Protein AF-0000000065822010 (afdb_homodimer)

Secondary structure (DSSP, 8-state):
--EEEEEE---SSTHHHHHHHHHHHHHHHHS--SEEEEEESSSSSSBHHHHHHHHHTT--SEEEEEE--SS--HIIIIIHHHHTTPPPS----SS-----------------SSEEEEPP---S-HHHHHHHHHHHHHHTT--/--EEEEEE---SSTHHHHHHHHHHHHHHHHS--SEEEEEESSSSSSBHHHHHHHHHTT--SEEEEEE--SS--HIIIIIHHHHTTPPPS--TTSS-----------------SSEEEEPP---S-HHHHHHHHHHHHHHTT--

Solvent-accessible surface area (backbone atoms only — not comparable to full-atom values): 15578 Å² total; per-residue (Å²): 112,37,21,35,32,41,32,34,59,46,39,92,47,68,45,33,54,52,28,52,53,49,28,46,50,45,36,53,72,74,45,88,54,76,45,70,36,59,13,14,76,37,81,37,83,46,37,47,47,56,23,50,53,55,45,46,73,74,66,39,62,36,35,38,38,31,42,70,36,61,42,58,42,66,54,65,30,22,54,48,28,34,30,62,62,42,81,50,82,48,72,85,75,81,76,81,73,75,68,74,74,65,72,76,72,84,60,74,45,46,87,69,92,38,46,78,41,78,31,60,45,62,46,62,40,68,66,58,24,51,48,50,52,51,30,52,32,53,59,70,70,46,132,111,37,21,36,31,40,33,35,59,45,38,92,48,67,43,33,53,52,28,50,54,49,29,44,51,45,34,54,71,74,45,87,53,76,44,69,34,57,15,14,75,38,83,37,82,46,37,46,49,56,23,50,52,55,45,46,72,72,67,38,61,36,34,40,37,31,42,70,36,62,42,58,41,67,55,66,30,22,53,49,27,35,30,62,62,42,82,50,80,48,71,83,72,78,76,80,76,73,69,73,75,66,71,76,72,85,61,74,46,46,88,68,92,39,47,77,40,77,30,60,44,62,47,62,41,68,66,56,23,50,47,50,51,52,30,50,33,52,60,72,71,46,133

Organism: Methanopyrus kandleri (strain AV19 / DSM 6324 / JCM 9639 / NBRC 100938) (NCBI:txid190192)

Structure (mmCIF, N/CA/C/O backbone):
data_AF-0000000065822010-model_v1
#
loop_
_entity.id
_entity.type
_entity.pdbx_description
1 polymer 'Sirohydrochlorin cobaltochelatase'
#
loop_
_atom_site.group_PDB
_atom_site.id
_atom_site.type_symbol
_atom_site.label_atom_id
_atom_site.label_alt_id
_atom_site.label_comp_id
_atom_site.label_asym_id
_atom_site.label_entity_id
_atom_site.label_seq_id
_atom_site.pdbx_PDB_ins_code
_atom_site.Cartn_x
_atom_site.Cartn_y
_atom_site.Cartn_z
_atom_site.occupancy
_atom_site.B_iso_or_equiv
_atom_site.auth_seq_id
_atom_site.auth_comp_id
_atom_site.auth_asym_id
_atom_site.auth_atom_id
_atom_site.pdbx_PDB_model_num
ATOM 1 N N . MET A 1 1 ? 14.43 -21.688 -13.617 1 88.81 1 MET A N 1
ATOM 2 C CA . MET A 1 1 ? 13.898 -20.328 -13.688 1 88.81 1 MET A CA 1
ATOM 3 C C . MET A 1 1 ? 12.492 -20.25 -13.094 1 88.81 1 MET A C 1
ATOM 5 O O . MET A 1 1 ? 11.797 -21.266 -13.023 1 88.81 1 MET A O 1
ATOM 9 N N . VAL A 1 2 ? 12.133 -19.172 -12.445 1 97.31 2 VAL A N 1
ATOM 10 C CA . VAL A 1 2 ? 10.82 -19.078 -11.812 1 97.31 2 VAL A CA 1
ATOM 11 C C . VAL A 1 2 ? 9.984 -18 -12.508 1 97.31 2 VAL A C 1
ATOM 13 O O . VAL A 1 2 ? 10.523 -17.141 -13.203 1 97.31 2 VAL A O 1
ATOM 16 N N . ALA A 1 3 ? 8.648 -18.156 -12.367 1 98.69 3 ALA A N 1
ATOM 17 C CA . ALA A 1 3 ? 7.73 -17.078 -12.742 1 98.69 3 ALA A CA 1
ATOM 18 C C . ALA A 1 3 ? 7.301 -16.281 -11.523 1 98.69 3 ALA A C 1
ATOM 20 O O . ALA A 1 3 ? 7.367 -16.766 -10.391 1 98.69 3 ALA A O 1
ATOM 21 N N . VAL A 1 4 ? 6.961 -15.109 -11.82 1 98.88 4 VAL A N 1
ATOM 22 C CA . VAL A 1 4 ? 6.578 -14.219 -10.734 1 98.88 4 VAL A CA 1
ATOM 23 C C . VAL A 1 4 ? 5.188 -13.648 -11 1 98.88 4 VAL A C 1
ATOM 25 O O . VAL A 1 4 ? 4.859 -13.289 -12.133 1 98.88 4 VAL A O 1
ATOM 28 N N . VAL A 1 5 ? 4.371 -13.586 -9.945 1 98.94 5 VAL A N 1
ATOM 29 C CA . VAL A 1 5 ? 3.084 -12.898 -9.992 1 98.94 5 VAL A CA 1
ATOM 30 C C . VAL A 1 5 ? 3.043 -11.805 -8.922 1 98.94 5 VAL A C 1
ATOM 32 O O . VAL A 1 5 ? 3.174 -12.094 -7.73 1 98.94 5 VAL A O 1
ATOM 35 N N . LEU A 1 6 ? 2.965 -10.594 -9.398 1 98.94 6 LEU A N 1
ATOM 36 C CA . LEU A 1 6 ? 2.738 -9.484 -8.484 1 98.94 6 LEU A CA 1
ATOM 37 C C . LEU A 1 6 ? 1.247 -9.258 -8.258 1 98.94 6 LEU A C 1
ATOM 39 O O . LEU A 1 6 ? 0.476 -9.188 -9.219 1 98.94 6 LEU A O 1
ATOM 43 N N . VAL A 1 7 ? 0.865 -9.125 -6.961 1 98.81 7 VAL A N 1
ATOM 44 C CA . VAL A 1 7 ? -0.548 -8.969 -6.629 1 98.81 7 VAL A CA 1
ATOM 45 C C . VAL A 1 7 ? -0.807 -7.566 -6.094 1 98.81 7 VAL A C 1
ATOM 47 O O . VAL A 1 7 ? -0.242 -7.168 -5.07 1 98.81 7 VAL A O 1
ATOM 50 N N . GLY A 1 8 ? -1.606 -6.836 -6.75 1 97.81 8 GLY A N 1
ATOM 51 C CA . GLY A 1 8 ? -2.104 -5.555 -6.27 1 97.81 8 GLY A CA 1
ATOM 52 C C . GLY A 1 8 ? -3.5 -5.641 -5.684 1 97.81 8 GLY A C 1
ATOM 53 O O . GLY A 1 8 ? -4.191 -6.645 -5.863 1 97.81 8 GLY A O 1
ATOM 54 N N . HIS A 1 9 ? -3.854 -4.703 -5 1 94.31 9 HIS A N 1
ATOM 55 C CA . HIS A 1 9 ? -5.191 -4.672 -4.422 1 94.31 9 HIS A CA 1
ATOM 56 C C . HIS A 1 9 ? -6.254 -4.473 -5.496 1 94.31 9 HIS A C 1
ATOM 58 O O . HIS A 1 9 ? -7.277 -5.164 -5.5 1 94.31 9 HIS A O 1
ATOM 64 N N . GLY A 1 10 ? -6.039 -3.494 -6.438 1 91.56 10 GLY A N 1
ATOM 65 C CA . GLY A 1 10 ? -7.02 -3.004 -7.395 1 91.56 10 GLY A CA 1
ATOM 66 C C . GLY A 1 10 ? -7.793 -1.8 -6.895 1 91.56 10 GLY A C 1
ATOM 67 O O . GLY A 1 10 ? -7.816 -1.527 -5.691 1 91.56 10 GLY A O 1
ATOM 68 N N . SER A 1 11 ? -8.258 -1.003 -7.758 1 88.62 11 SER A N 1
ATOM 69 C CA . SER A 1 11 ? -9 0.215 -7.457 1 88.62 11 SER A CA 1
ATOM 70 C C . SER A 1 11 ? -9.945 0.581 -8.594 1 88.62 11 SER A C 1
ATOM 72 O O . SER A 1 11 ? -9.727 0.18 -9.742 1 88.62 11 SER A O 1
ATOM 74 N N . ARG A 1 12 ? -10.961 1.34 -8.258 1 84.38 12 ARG A N 1
ATOM 75 C CA . ARG A 1 12 ? -11.844 1.884 -9.289 1 84.38 12 ARG A CA 1
ATOM 76 C C . ARG A 1 12 ? -11.109 2.896 -10.156 1 84.38 12 ARG A C 1
ATOM 78 O O . ARG A 1 12 ? -11.422 3.049 -11.344 1 84.38 12 ARG A O 1
ATOM 85 N N . LEU A 1 13 ? -10.18 3.568 -9.477 1 89.44 13 LEU A N 1
ATOM 86 C CA . LEU A 1 13 ? -9.32 4.5 -10.203 1 89.44 13 LEU A CA 1
ATOM 87 C C . LEU A 1 13 ? -8.172 3.764 -10.883 1 89.44 13 LEU A C 1
ATOM 89 O O . LEU A 1 13 ? -7.73 2.717 -10.398 1 89.44 13 LEU A O 1
ATOM 93 N N . PRO A 1 14 ? -7.684 4.27 -11.914 1 91.5 14 PRO A N 1
ATOM 94 C CA . PRO A 1 14 ? -6.711 3.531 -12.727 1 91.5 14 PRO A CA 1
ATOM 95 C C . PRO A 1 14 ? -5.32 3.51 -12.094 1 91.5 14 PRO A C 1
ATOM 97 O O . PRO A 1 14 ? -4.461 2.73 -12.523 1 91.5 14 PRO A O 1
ATOM 100 N N . TYR A 1 15 ? -5.02 4.242 -11.094 1 93.5 15 TYR A N 1
ATOM 101 C CA . TYR A 1 15 ? -3.668 4.527 -10.625 1 93.5 15 TYR A CA 1
ATOM 102 C C . TYR A 1 15 ? -3.018 3.279 -10.039 1 93.5 15 TYR A C 1
ATOM 104 O O . TYR A 1 15 ? -1.843 3.004 -10.289 1 93.5 15 TYR A O 1
ATOM 112 N N . SER A 1 16 ? -3.77 2.594 -9.211 1 93.75 16 SER A N 1
ATOM 113 C CA . SER A 1 16 ? -3.229 1.396 -8.57 1 93.75 16 SER A CA 1
ATOM 114 C C . SER A 1 16 ? -2.73 0.396 -9.609 1 93.75 16 SER A C 1
ATOM 116 O O . SER A 1 16 ? -1.617 -0.122 -9.492 1 93.75 16 SER A O 1
ATOM 118 N N . ARG A 1 17 ? -3.553 0.083 -10.602 1 96.06 17 ARG A N 1
ATOM 119 C CA . ARG A 1 17 ? -3.176 -0.836 -11.672 1 96.06 17 ARG A CA 1
ATOM 120 C C . ARG A 1 17 ? -1.909 -0.364 -12.375 1 96.06 17 ARG A C 1
ATOM 122 O O . ARG A 1 17 ? -0.981 -1.147 -12.586 1 96.06 17 ARG A O 1
ATOM 129 N N . GLN A 1 18 ? -1.865 0.897 -12.727 1 97.75 18 GLN A N 1
ATOM 130 C CA . GLN A 1 18 ? -0.729 1.466 -13.445 1 97.75 18 GLN A CA 1
ATOM 131 C C . GLN A 1 18 ? 0.557 1.33 -12.633 1 97.75 18 GLN A C 1
ATOM 133 O O . GLN A 1 18 ? 1.609 0.995 -13.18 1 97.75 18 GLN A O 1
ATOM 138 N N . VAL A 1 19 ? 0.5 1.584 -11.383 1 98.25 19 VAL A N 1
ATOM 139 C CA . VAL A 1 19 ? 1.664 1.54 -10.508 1 98.25 19 VAL A CA 1
ATOM 140 C C . VAL A 1 19 ? 2.186 0.108 -10.414 1 98.25 19 VAL A C 1
ATOM 142 O O . VAL A 1 19 ? 3.385 -0.135 -10.57 1 98.25 19 VAL A O 1
ATOM 145 N N . VAL A 1 20 ? 1.286 -0.869 -10.203 1 98.56 20 VAL A N 1
ATOM 146 C CA . VAL A 1 20 ? 1.706 -2.258 -10.039 1 98.56 20 VAL A CA 1
ATOM 147 C C . VAL A 1 20 ? 2.279 -2.777 -11.359 1 98.56 20 VAL A C 1
ATOM 149 O O . VAL A 1 20 ? 3.291 -3.482 -11.367 1 98.56 20 VAL A O 1
ATOM 152 N N . GLU A 1 21 ? 1.672 -2.426 -12.461 1 98.56 21 GLU A N 1
ATOM 153 C CA . GLU A 1 21 ? 2.156 -2.84 -13.773 1 98.56 21 GLU A CA 1
ATOM 154 C C . GLU A 1 21 ? 3.533 -2.248 -14.062 1 98.56 21 GLU A C 1
ATOM 156 O O . GLU A 1 21 ? 4.398 -2.922 -14.625 1 98.56 21 GLU A O 1
ATOM 161 N N . LYS A 1 22 ? 3.705 -0.993 -13.664 1 98.81 22 LYS A N 1
ATOM 162 C CA . LYS A 1 22 ? 5.008 -0.366 -13.867 1 98.81 22 LYS A CA 1
ATOM 163 C C . LYS A 1 22 ? 6.078 -1.021 -13 1 98.81 22 LYS A C 1
ATOM 165 O O . LYS A 1 22 ? 7.215 -1.204 -13.438 1 98.81 22 LYS A O 1
ATOM 170 N N . ILE A 1 23 ? 5.746 -1.367 -11.781 1 98.81 23 ILE A N 1
ATOM 171 C CA . ILE A 1 23 ? 6.66 -2.088 -10.906 1 98.81 23 ILE A CA 1
ATOM 172 C C . ILE A 1 23 ? 7.016 -3.436 -11.523 1 98.81 23 ILE A C 1
ATOM 174 O O . ILE A 1 23 ? 8.172 -3.859 -11.484 1 98.81 23 ILE A O 1
ATOM 178 N N . ALA A 1 24 ? 6.027 -4.094 -12.102 1 98.88 24 ALA A N 1
ATOM 179 C CA . ALA A 1 24 ? 6.266 -5.371 -12.766 1 98.88 24 ALA A CA 1
ATOM 180 C C . ALA A 1 24 ? 7.258 -5.215 -13.914 1 98.88 24 ALA A C 1
ATOM 182 O O . ALA A 1 24 ? 8.117 -6.074 -14.117 1 98.88 24 ALA A O 1
ATOM 183 N N . GLU A 1 25 ? 7.133 -4.141 -14.625 1 98.81 25 GLU A N 1
ATOM 184 C CA . GLU A 1 25 ? 8.086 -3.861 -15.703 1 98.81 25 GLU A CA 1
ATOM 185 C C . GLU A 1 25 ? 9.5 -3.73 -15.156 1 98.81 25 GLU A C 1
ATOM 187 O O . GLU A 1 25 ? 10.445 -4.281 -15.734 1 98.81 25 GLU A O 1
ATOM 192 N N . TYR A 1 26 ? 9.672 -2.98 -14.07 1 98.88 26 TYR A N 1
ATOM 193 C CA . TYR A 1 26 ? 10.984 -2.826 -13.445 1 98.88 26 TYR A CA 1
ATOM 194 C C . TYR A 1 26 ? 11.531 -4.172 -12.992 1 98.88 26 TYR A C 1
ATOM 196 O O . TYR A 1 26 ? 12.711 -4.469 -13.18 1 98.88 26 TYR A O 1
ATOM 204 N N . VAL A 1 27 ? 10.68 -4.973 -12.406 1 98.81 27 VAL A N 1
ATOM 205 C CA . VAL A 1 27 ? 11.094 -6.285 -11.914 1 98.81 27 VAL A CA 1
ATOM 206 C C . VAL A 1 27 ? 11.562 -7.148 -13.078 1 98.81 27 VAL A C 1
ATOM 208 O O . VAL A 1 27 ? 12.578 -7.848 -12.977 1 98.81 27 VAL A O 1
ATOM 211 N N . GLU A 1 28 ? 10.773 -7.113 -14.141 1 98.5 28 GLU A N 1
ATOM 212 C CA . GLU A 1 28 ? 11.133 -7.867 -15.336 1 98.5 28 GLU A CA 1
ATOM 213 C C . GLU A 1 28 ? 12.484 -7.426 -15.883 1 98.5 28 GLU A C 1
ATOM 215 O O . GLU A 1 28 ? 13.297 -8.258 -16.281 1 98.5 28 GLU A O 1
ATOM 220 N N . GLU A 1 29 ? 12.75 -6.145 -15.852 1 98.31 29 GLU A N 1
ATOM 221 C CA . GLU A 1 29 ? 13.984 -5.578 -16.375 1 98.31 29 GLU A CA 1
ATOM 222 C C . GLU A 1 29 ? 15.172 -5.902 -15.469 1 98.31 29 GLU A C 1
ATOM 224 O O . GLU A 1 29 ? 16.281 -6.121 -15.945 1 98.31 29 GLU A O 1
ATOM 229 N N . MET A 1 30 ? 14.945 -6.004 -14.195 1 98.06 30 MET A N 1
ATOM 230 C CA . MET A 1 30 ? 16.016 -6.09 -13.203 1 98.06 30 MET A CA 1
ATOM 231 C C . MET A 1 30 ? 16.328 -7.543 -12.859 1 98.06 30 MET A C 1
ATOM 233 O O . MET A 1 30 ? 17.391 -7.848 -12.336 1 98.06 30 MET A O 1
ATOM 237 N N . GLY A 1 31 ? 15.242 -8.328 -13.094 1 96.38 31 GLY A N 1
ATOM 238 C CA . GLY A 1 31 ? 15.391 -9.703 -12.648 1 96.38 31 GLY A CA 1
ATOM 239 C C . GLY A 1 31 ? 15.508 -10.688 -13.789 1 96.38 31 GLY A C 1
ATOM 240 O O . GLY A 1 31 ? 15.398 -10.312 -14.953 1 96.38 31 GLY A O 1
ATOM 241 N N . ASP A 1 32 ? 15.93 -11.898 -13.414 1 96 32 ASP A N 1
ATOM 242 C CA . ASP A 1 32 ? 15.984 -13.023 -14.344 1 96 32 ASP A CA 1
ATOM 243 C C . ASP A 1 32 ? 14.875 -14.031 -14.047 1 96 32 ASP A C 1
ATOM 245 O O . ASP A 1 32 ? 15.102 -15.039 -13.375 1 96 32 ASP A O 1
ATOM 249 N N . PHE A 1 33 ? 13.695 -13.742 -14.594 1 98.06 33 PHE A N 1
ATOM 250 C CA . PHE A 1 33 ? 12.508 -14.562 -14.391 1 98.06 33 PHE A CA 1
ATOM 251 C C . PHE A 1 33 ? 11.922 -15 -15.727 1 98.06 33 PHE A C 1
ATOM 253 O O . PHE A 1 33 ? 12.086 -14.32 -16.734 1 98.06 33 PHE A O 1
ATOM 260 N N . GLU A 1 34 ? 11.367 -16.141 -15.727 1 98.25 34 GLU A N 1
ATOM 261 C CA . GLU A 1 34 ? 10.758 -16.641 -16.953 1 98.25 34 GLU A CA 1
ATOM 262 C C . GLU A 1 34 ? 9.672 -15.695 -17.453 1 98.25 34 GLU A C 1
ATOM 264 O O . GLU A 1 34 ? 9.594 -15.414 -18.656 1 98.25 34 GLU A O 1
ATOM 269 N N . THR A 1 35 ? 8.797 -15.242 -16.547 1 98.38 35 THR A N 1
ATOM 270 C CA . THR A 1 35 ? 7.738 -14.273 -16.812 1 98.38 35 THR A CA 1
ATOM 271 C C . THR A 1 35 ? 7.344 -13.539 -15.531 1 98.38 35 THR A C 1
ATOM 273 O O . THR A 1 35 ? 7.562 -14.039 -14.422 1 98.38 35 THR A O 1
ATOM 276 N N . VAL A 1 36 ? 6.891 -12.375 -15.703 1 98.88 36 VAL A N 1
ATOM 277 C CA . VAL A 1 36 ? 6.312 -11.578 -14.625 1 98.88 36 VAL A CA 1
ATOM 278 C C . VAL A 1 36 ? 4.879 -11.188 -14.977 1 98.88 36 VAL A C 1
ATOM 280 O O . VAL A 1 36 ? 4.648 -10.477 -15.961 1 98.88 36 VAL A O 1
ATOM 283 N N . GLU A 1 37 ? 3.945 -11.648 -14.211 1 98.81 37 GLU A N 1
ATOM 284 C CA . GLU A 1 37 ? 2.529 -11.359 -14.406 1 98.81 37 GLU A CA 1
ATOM 285 C C . GLU A 1 37 ? 1.979 -10.5 -13.266 1 98.81 37 GLU A C 1
ATOM 287 O O . GLU A 1 37 ? 2.586 -10.414 -12.195 1 98.81 37 GLU A O 1
ATOM 292 N N . VAL A 1 38 ? 0.852 -9.867 -13.555 1 98.81 38 VAL A N 1
ATOM 293 C CA . VAL A 1 38 ? 0.194 -9.031 -12.555 1 98.81 38 VAL A CA 1
ATOM 294 C C . VAL A 1 38 ? -1.248 -9.492 -12.359 1 98.81 38 VAL A C 1
ATOM 296 O O . VAL A 1 38 ? -1.947 -9.789 -13.336 1 98.81 38 VAL A O 1
ATOM 299 N N . GLY A 1 39 ? -1.672 -9.641 -11.133 1 98.5 39 GLY A N 1
ATOM 300 C CA . GLY A 1 39 ? -3.049 -9.922 -10.758 1 98.5 39 GLY A CA 1
ATOM 301 C C . GLY A 1 39 ? -3.576 -8.992 -9.68 1 98.5 39 GLY A C 1
ATOM 302 O O . GLY A 1 39 ? -2.799 -8.414 -8.922 1 98.5 39 GLY A O 1
ATOM 303 N N . PHE A 1 40 ? -4.867 -8.898 -9.562 1 97.25 40 PHE A N 1
ATOM 304 C CA . PHE A 1 40 ? -5.473 -7.961 -8.625 1 97.25 40 PHE A CA 1
ATOM 305 C C . PHE A 1 40 ? -6.5 -8.664 -7.742 1 97.25 40 PHE A C 1
ATOM 307 O O . PHE A 1 40 ? -7.203 -9.562 -8.195 1 97.25 40 PHE A O 1
ATOM 314 N N . MET A 1 41 ? -6.551 -8.18 -6.492 1 94.5 41 MET A N 1
ATOM 315 C CA . MET A 1 41 ? -7.461 -8.758 -5.508 1 94.5 41 MET A CA 1
ATOM 316 C C . MET A 1 41 ? -8.914 -8.477 -5.879 1 94.5 41 MET A C 1
ATOM 318 O O . MET A 1 41 ? -9.773 -9.359 -5.766 1 94.5 41 MET A O 1
ATOM 322 N N . GLU A 1 42 ? -9.102 -7.195 -6.227 1 91.25 42 GLU A N 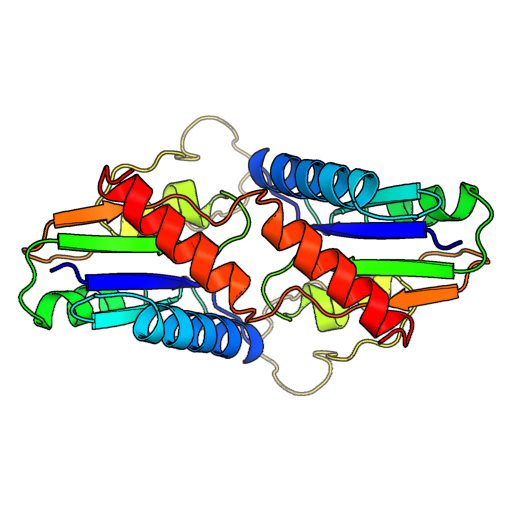1
ATOM 323 C CA . GLU A 1 42 ? -10.477 -6.773 -6.488 1 91.25 42 GLU A CA 1
ATOM 324 C C . GLU A 1 42 ? -10.516 -5.559 -7.41 1 91.25 42 GLU A C 1
ATOM 326 O O . GLU A 1 42 ? -9.492 -4.906 -7.629 1 91.25 42 GLU A O 1
ATOM 331 N N . LEU A 1 43 ? -11.641 -5.344 -8.188 1 91 43 LEU A N 1
ATOM 332 C CA . LEU A 1 43 ? -12 -4.141 -8.922 1 91 43 LEU A CA 1
ATOM 333 C C . LEU A 1 43 ? -11.227 -4.051 -10.234 1 91 43 LEU A C 1
ATOM 335 O O . LEU A 1 43 ? -11.547 -3.232 -11.102 1 91 43 LEU A O 1
ATOM 339 N N . CYS A 1 44 ? -10.18 -4.883 -10.336 1 92.25 44 CYS A N 1
ATOM 340 C CA . CYS A 1 44 ? -9.359 -4.871 -11.539 1 92.25 44 CYS A CA 1
ATOM 341 C C . CYS A 1 44 ? -9.109 -6.289 -12.047 1 92.25 44 CYS A C 1
ATOM 343 O O . CYS A 1 44 ? -9.141 -7.242 -11.266 1 92.25 44 CYS A O 1
ATOM 345 N N . GLU A 1 45 ? -9.016 -6.391 -13.305 1 94.5 45 GLU A N 1
ATOM 346 C CA . GLU A 1 45 ? -8.594 -7.633 -13.938 1 94.5 45 GLU A CA 1
ATOM 347 C C . GLU A 1 45 ? -7.137 -7.547 -14.391 1 94.5 45 GLU A C 1
ATOM 349 O O . GLU A 1 45 ? -6.613 -6.453 -14.617 1 94.5 45 GLU A O 1
ATOM 354 N N . PRO A 1 46 ? -6.438 -8.68 -14.539 1 97.5 46 PRO A N 1
ATOM 355 C CA . PRO A 1 46 ? -6.855 -10.055 -14.242 1 97.5 46 PRO A CA 1
ATOM 356 C C . PRO A 1 46 ? -6.91 -10.344 -12.742 1 97.5 46 PRO A C 1
ATOM 358 O O . PRO A 1 46 ? -6.297 -9.617 -11.953 1 97.5 46 PRO A O 1
ATOM 361 N N . THR A 1 47 ? -7.68 -11.344 -12.344 1 96.88 47 THR A N 1
ATOM 362 C CA . THR A 1 47 ? -7.672 -11.805 -10.961 1 96.88 47 THR A CA 1
ATOM 363 C C . THR A 1 47 ? -6.336 -12.453 -10.609 1 96.88 47 THR A C 1
ATOM 365 O O . THR A 1 47 ? -5.547 -12.773 -11.5 1 96.88 47 THR A O 1
ATOM 368 N N . VAL A 1 48 ? -6.129 -12.625 -9.398 1 98.19 48 VAL A N 1
ATOM 369 C CA . VAL A 1 48 ? -4.918 -13.281 -8.914 1 98.19 48 VAL A CA 1
ATOM 370 C C . VAL A 1 48 ? -4.82 -14.688 -9.5 1 98.19 48 VAL A C 1
ATOM 372 O O . VAL A 1 48 ? -3.758 -15.094 -9.984 1 98.19 48 VAL A O 1
ATOM 375 N N . GLN A 1 49 ? -5.922 -15.445 -9.477 1 97.94 49 GLN A N 1
ATOM 376 C CA . GLN A 1 49 ? -5.953 -16.812 -9.977 1 97.94 49 GLN A CA 1
ATOM 377 C C . GLN A 1 49 ? -5.656 -16.859 -11.477 1 97.94 49 GLN A C 1
ATOM 379 O O . GLN A 1 49 ? -4.902 -17.719 -11.938 1 97.94 49 GLN A O 1
ATOM 384 N N . GLU A 1 50 ? -6.223 -15.93 -12.195 1 98 50 GLU A N 1
ATOM 385 C CA . GLU A 1 50 ? -5.977 -15.859 -13.633 1 98 50 GLU A CA 1
ATOM 386 C C . GLU A 1 50 ? -4.508 -15.555 -13.922 1 98 50 GLU A C 1
ATOM 388 O O . GLU A 1 50 ? -3.926 -16.125 -14.852 1 98 50 GLU A O 1
ATOM 393 N N . ALA A 1 51 ? -3.916 -14.641 -13.172 1 98.69 51 ALA A N 1
ATOM 394 C CA . ALA A 1 51 ? -2.51 -14.289 -13.344 1 98.69 51 ALA A CA 1
ATOM 395 C C . ALA A 1 51 ? -1.605 -15.484 -13.062 1 98.69 51 ALA A C 1
ATOM 397 O O . ALA A 1 51 ? -0.619 -15.711 -13.773 1 98.69 51 ALA A O 1
ATOM 398 N N . VAL A 1 52 ? -1.929 -16.234 -12.039 1 98.69 52 VAL A N 1
ATOM 399 C CA . VAL A 1 52 ? -1.151 -17.406 -11.688 1 98.69 52 VAL A CA 1
ATOM 400 C C . VAL A 1 52 ? -1.261 -18.453 -12.797 1 98.69 52 VAL A C 1
ATOM 402 O O . VAL A 1 52 ? -0.264 -19.078 -13.172 1 98.69 52 VAL A O 1
ATOM 405 N N . LYS A 1 53 ? -2.443 -18.703 -13.297 1 98.44 53 LYS A N 1
ATOM 406 C CA . LYS A 1 53 ? -2.637 -19.641 -14.406 1 98.44 53 LYS A CA 1
ATOM 407 C C . LYS A 1 53 ? -1.803 -19.25 -15.617 1 98.44 53 LYS A C 1
ATOM 409 O O . LYS A 1 53 ? -1.172 -20.094 -16.25 1 98.44 53 LYS A O 1
ATOM 414 N N . LYS A 1 54 ? -1.837 -17.969 -15.891 1 98.56 54 LYS A N 1
ATOM 415 C CA . LYS A 1 54 ? -1.046 -17.469 -17.016 1 98.56 54 LYS A CA 1
ATOM 416 C C . LYS A 1 54 ? 0.442 -17.719 -16.797 1 98.56 54 LYS A C 1
ATOM 418 O O . LYS A 1 54 ? 1.146 -18.141 -17.703 1 98.56 54 LYS A O 1
ATOM 423 N N . ALA A 1 55 ? 0.918 -17.406 -15.602 1 98.62 55 ALA A N 1
ATOM 424 C CA . ALA A 1 55 ? 2.318 -17.656 -15.273 1 98.62 55 ALA A CA 1
ATOM 425 C C . ALA A 1 55 ? 2.67 -19.141 -15.438 1 98.62 55 ALA A C 1
ATOM 427 O O . ALA A 1 55 ? 3.76 -19.469 -15.898 1 98.62 55 ALA A O 1
ATOM 428 N N . ALA A 1 56 ? 1.803 -19.984 -15.117 1 97.94 56 ALA A N 1
ATOM 429 C CA . ALA A 1 56 ? 2.02 -21.438 -15.188 1 97.94 56 ALA A CA 1
ATOM 430 C C . ALA A 1 56 ? 2.18 -21.891 -16.641 1 97.94 56 ALA A C 1
ATOM 432 O O . ALA A 1 56 ? 2.842 -22.891 -16.906 1 97.94 56 ALA A O 1
ATOM 433 N N . GLU A 1 57 ? 1.532 -21.203 -17.516 1 97.62 57 GLU A N 1
ATOM 434 C CA . GLU A 1 57 ? 1.598 -21.547 -18.938 1 97.62 57 GLU A CA 1
ATOM 435 C C . GLU A 1 57 ? 3.031 -21.484 -19.453 1 97.62 57 GLU A C 1
ATOM 437 O O . GLU A 1 57 ? 3.338 -22.031 -20.516 1 97.62 57 GLU A O 1
ATOM 442 N N . SER A 1 58 ? 3.896 -20.812 -18.719 1 96.38 58 SER A N 1
ATOM 443 C CA . SER A 1 58 ? 5.289 -20.688 -19.125 1 96.38 58 SER A CA 1
ATOM 444 C C . SER A 1 58 ? 6.051 -21.984 -18.891 1 96.38 58 SER A C 1
ATOM 446 O O . SER A 1 58 ? 7.195 -22.141 -19.328 1 96.38 58 SER A O 1
ATOM 448 N N . GLY A 1 59 ? 5.465 -22.875 -18.141 1 95.94 59 GLY A N 1
ATOM 449 C CA . GLY A 1 59 ? 6.035 -24.203 -17.984 1 95.94 59 GLY A CA 1
ATOM 450 C C . GLY A 1 59 ? 7.016 -24.312 -16.844 1 95.94 59 GLY A C 1
ATOM 451 O O . GLY A 1 59 ? 7.781 -25.266 -16.75 1 95.94 59 GLY A O 1
ATOM 452 N N . VAL A 1 60 ? 7 -23.344 -15.977 1 96.06 60 VAL A N 1
ATOM 453 C CA . VAL A 1 60 ? 7.922 -23.344 -14.844 1 96.06 60 VAL A CA 1
ATOM 454 C C . VAL A 1 60 ? 7.422 -24.297 -13.758 1 96.06 60 VAL A C 1
ATOM 456 O O . VAL A 1 60 ? 6.23 -24.609 -13.703 1 96.06 60 VAL A O 1
ATOM 459 N N . ASP A 1 61 ? 8.352 -24.641 -12.891 1 97 61 ASP A N 1
ATOM 460 C CA . ASP A 1 61 ? 8 -25.531 -11.781 1 97 61 ASP A CA 1
ATOM 461 C C . ASP A 1 61 ? 7.602 -24.734 -10.547 1 97 61 ASP A C 1
ATOM 463 O O . ASP A 1 61 ? 6.996 -25.266 -9.617 1 97 61 ASP A O 1
ATOM 467 N N . LYS A 1 62 ? 8.023 -23.453 -10.555 1 98.06 62 LYS A N 1
ATOM 468 C CA . LYS A 1 62 ? 7.781 -22.625 -9.375 1 98.06 62 LYS A CA 1
ATOM 469 C C . LYS A 1 62 ? 7.254 -21.25 -9.773 1 98.06 62 LYS A C 1
ATOM 471 O O . LYS A 1 62 ? 7.738 -20.641 -10.727 1 98.06 62 LYS A O 1
ATOM 476 N N . ILE A 1 63 ? 6.266 -20.828 -9.055 1 98.75 63 ILE A N 1
ATOM 477 C CA . ILE A 1 63 ? 5.699 -19.484 -9.195 1 98.75 63 ILE A CA 1
ATOM 478 C C . ILE A 1 63 ? 5.77 -18.75 -7.863 1 98.75 63 ILE A C 1
ATOM 480 O O . ILE A 1 63 ? 5.246 -19.219 -6.855 1 98.75 63 ILE A O 1
ATOM 484 N N . VAL A 1 64 ? 6.465 -17.656 -7.816 1 98.88 64 VAL A N 1
ATOM 485 C CA . VAL A 1 64 ? 6.496 -16.828 -6.617 1 98.88 64 VAL A CA 1
ATOM 486 C C . VAL A 1 64 ? 5.426 -15.742 -6.719 1 98.88 64 VAL A C 1
ATOM 488 O O . VAL A 1 64 ? 5.395 -14.984 -7.691 1 98.88 64 VAL A O 1
ATOM 491 N N . VAL A 1 65 ? 4.531 -15.75 -5.773 1 98.94 65 VAL A N 1
ATOM 492 C CA . VAL A 1 65 ? 3.49 -14.727 -5.688 1 98.94 65 VAL A CA 1
ATOM 493 C C . VAL A 1 65 ? 3.865 -13.688 -4.633 1 98.94 65 VAL A C 1
ATOM 495 O O . VAL A 1 65 ? 4.07 -14.031 -3.465 1 98.94 65 VAL A O 1
ATOM 498 N N . VAL A 1 66 ? 3.934 -12.469 -5.039 1 98.88 66 VAL A N 1
ATOM 499 C CA . VAL A 1 66 ? 4.371 -11.391 -4.156 1 98.88 66 VAL A CA 1
ATOM 500 C C . VAL A 1 66 ? 3.25 -10.367 -3.992 1 98.88 66 VAL A C 1
ATOM 502 O O . VAL A 1 66 ? 2.855 -9.711 -4.957 1 98.88 66 VAL A O 1
ATOM 505 N N . PRO A 1 67 ? 2.713 -10.203 -2.785 1 98.75 67 PRO A N 1
ATOM 506 C CA . PRO A 1 67 ? 1.802 -9.078 -2.566 1 98.75 67 PRO A CA 1
ATOM 507 C C . PRO A 1 67 ? 2.514 -7.73 -2.605 1 98.75 67 PRO A C 1
ATOM 509 O O . PRO A 1 67 ? 3.389 -7.465 -1.778 1 98.75 67 PRO A O 1
ATOM 512 N N . VAL A 1 68 ? 2.139 -6.895 -3.541 1 98.62 68 VAL A N 1
ATOM 513 C CA . VAL A 1 68 ? 2.686 -5.539 -3.59 1 98.62 68 VAL A CA 1
ATOM 514 C C . VAL A 1 68 ? 1.858 -4.617 -2.701 1 98.62 68 VAL A C 1
ATOM 516 O O . VAL A 1 68 ? 1.195 -3.701 -3.193 1 98.62 68 VAL A O 1
ATOM 519 N N . PHE A 1 69 ? 1.897 -4.883 -1.477 1 97.12 69 PHE A N 1
ATOM 520 C CA . PHE A 1 69 ? 1.291 -4.168 -0.359 1 97.12 69 PHE A CA 1
ATOM 521 C C . PHE A 1 69 ? 2.357 -3.68 0.615 1 97.12 69 PHE A C 1
ATOM 523 O O . PHE A 1 69 ? 3.416 -4.297 0.743 1 97.12 69 PHE A O 1
ATOM 530 N N . LEU A 1 70 ? 2.02 -2.619 1.249 1 97.25 70 LEU A N 1
ATOM 531 C CA . LEU A 1 70 ? 2.98 -2.1 2.215 1 97.25 70 LEU A CA 1
ATOM 532 C C . LEU A 1 70 ? 3.133 -3.051 3.396 1 97.25 70 LEU A C 1
ATOM 534 O O . LEU A 1 70 ? 4.246 -3.277 3.879 1 97.25 70 LEU A O 1
ATOM 538 N N . ALA A 1 71 ? 2.016 -3.578 3.859 1 96.38 71 ALA A N 1
ATOM 539 C CA . ALA A 1 71 ? 1.981 -4.414 5.059 1 96.38 71 ALA A CA 1
ATOM 540 C C . ALA A 1 71 ? 0.96 -5.539 4.91 1 96.38 71 ALA A C 1
ATOM 542 O O . ALA A 1 71 ? 0.096 -5.492 4.031 1 96.38 71 ALA A O 1
ATOM 543 N N . HIS A 1 72 ? 1.104 -6.535 5.82 1 95.06 72 HIS A N 1
ATOM 544 C CA . HIS A 1 72 ? 0.069 -7.559 5.922 1 95.06 72 HIS A CA 1
ATOM 545 C C . HIS A 1 72 ? -1.253 -6.961 6.395 1 95.06 72 HIS A C 1
ATOM 547 O O . HIS A 1 72 ? -1.264 -6.016 7.184 1 95.06 72 HIS A O 1
ATOM 553 N N . GLY A 1 73 ? -2.301 -7.434 5.895 1 91.69 73 GLY A N 1
ATOM 554 C CA . GLY A 1 73 ? -3.676 -7.246 6.328 1 91.69 73 GLY A CA 1
ATOM 555 C C . GLY A 1 73 ? -4.551 -8.461 6.09 1 91.69 73 GLY A C 1
ATOM 556 O O . GLY A 1 73 ? -4.047 -9.578 5.945 1 91.69 73 GLY A O 1
ATOM 557 N N . VAL A 1 74 ? -5.785 -8.25 6.055 1 89.06 74 VAL A N 1
ATOM 558 C CA . VAL A 1 74 ? -6.734 -9.344 5.867 1 89.06 74 VAL A CA 1
ATOM 559 C C . VAL A 1 74 ? -6.539 -9.969 4.488 1 89.06 74 VAL A C 1
ATOM 561 O O . VAL A 1 74 ? -6.5 -11.195 4.352 1 89.06 74 VAL A O 1
ATOM 564 N N . HIS A 1 75 ? -6.332 -9.164 3.477 1 92.44 75 HIS A N 1
ATOM 565 C CA . HIS A 1 75 ? -6.164 -9.68 2.119 1 92.44 75 HIS A CA 1
ATOM 566 C C . HIS A 1 75 ? -4.906 -10.531 2.004 1 92.44 75 HIS A C 1
ATOM 568 O O . HIS A 1 75 ? -4.938 -11.617 1.408 1 92.44 75 HIS A O 1
ATOM 574 N N . THR A 1 76 ? -3.848 -10.109 2.604 1 95.31 76 THR A N 1
ATOM 575 C CA . THR A 1 76 ? -2.572 -10.789 2.408 1 95.31 76 THR A CA 1
ATOM 576 C C . THR A 1 76 ? -2.451 -11.992 3.344 1 95.31 76 THR A C 1
ATOM 578 O O . THR A 1 76 ? -1.749 -12.953 3.037 1 95.31 76 THR A O 1
ATOM 581 N N . LYS A 1 77 ? -3.199 -11.969 4.441 1 94.81 77 LYS A N 1
ATOM 582 C CA . LYS A 1 77 ? -3.059 -13.047 5.422 1 94.81 77 LYS A CA 1
ATOM 583 C C . LYS A 1 77 ? -4.145 -14.102 5.234 1 94.81 77 LYS A C 1
ATOM 585 O O . LYS A 1 77 ? -4.008 -15.234 5.707 1 94.81 77 LYS A O 1
ATOM 590 N N . ARG A 1 78 ? -5.215 -13.734 4.523 1 92.94 78 ARG A N 1
ATOM 591 C CA . ARG A 1 78 ? -6.34 -14.656 4.422 1 92.94 78 ARG A CA 1
ATOM 592 C C . ARG A 1 78 ? -6.762 -14.844 2.969 1 92.94 78 ARG A C 1
ATOM 594 O O . ARG A 1 78 ? -6.648 -15.945 2.422 1 92.94 78 ARG A O 1
ATOM 601 N N . ASP A 1 79 ? -7.152 -13.773 2.305 1 94.12 79 ASP A N 1
ATOM 602 C CA . ASP A 1 79 ? -7.82 -13.875 1.011 1 94.12 79 ASP A CA 1
ATOM 603 C C . ASP A 1 79 ? -6.867 -14.406 -0.057 1 94.12 79 ASP A C 1
ATOM 605 O O . ASP A 1 79 ? -7.203 -15.344 -0.784 1 94.12 79 ASP A O 1
ATOM 609 N N . ILE A 1 80 ? -5.695 -13.867 -0.104 1 96.75 80 ILE A N 1
ATOM 610 C CA . ILE A 1 80 ? -4.754 -14.266 -1.146 1 96.75 80 ILE A CA 1
ATOM 611 C C . ILE A 1 80 ? -4.301 -15.703 -0.917 1 96.75 80 ILE A C 1
ATOM 613 O O . ILE A 1 80 ? -4.332 -16.531 -1.837 1 96.75 80 ILE A O 1
ATOM 617 N N . PRO A 1 81 ? -3.938 -16.047 0.304 1 96.75 81 PRO A N 1
ATOM 618 C CA . PRO A 1 81 ? -3.588 -17.453 0.534 1 96.75 81 PRO A CA 1
ATOM 619 C C . PRO A 1 81 ? -4.703 -18.406 0.129 1 96.75 81 PRO A C 1
ATOM 621 O O . PRO A 1 81 ? -4.441 -19.438 -0.497 1 96.75 81 PRO A O 1
ATOM 624 N N . LYS A 1 82 ? -5.949 -18.094 0.359 1 94.25 82 LYS A N 1
ATOM 625 C CA . LYS A 1 82 ? -7.074 -18.953 -0.024 1 94.25 82 LYS A CA 1
ATOM 626 C C . LYS A 1 82 ? -7.184 -19.062 -1.542 1 94.25 82 LYS A C 1
ATOM 628 O O . LYS A 1 82 ? -7.41 -20.141 -2.074 1 94.25 82 LYS A O 1
ATOM 633 N N . MET A 1 83 ? -6.969 -17.969 -2.227 1 96.25 83 MET A N 1
ATOM 634 C CA . MET A 1 83 ? -7.008 -17.953 -3.686 1 96.25 83 MET A CA 1
ATOM 635 C C . MET A 1 83 ? -5.922 -18.844 -4.273 1 96.25 83 MET A C 1
ATOM 637 O O . MET A 1 83 ? -6.098 -19.406 -5.355 1 96.25 83 MET A O 1
ATOM 641 N N . LEU A 1 84 ? -4.844 -18.953 -3.508 1 97.69 84 LEU A N 1
ATOM 642 C CA . LEU A 1 84 ? -3.68 -19.703 -3.984 1 97.69 84 LEU A CA 1
ATOM 643 C C . LEU A 1 84 ? -3.74 -21.156 -3.535 1 97.69 84 LEU A C 1
ATOM 645 O O . LEU A 1 84 ? -2.867 -21.953 -3.887 1 97.69 84 LEU A O 1
ATOM 649 N N . GLY A 1 85 ? -4.762 -21.484 -2.727 1 95.06 85 GLY A N 1
ATOM 650 C CA . GLY A 1 85 ? -4.883 -22.844 -2.195 1 95.06 85 GLY A CA 1
ATOM 651 C C . GLY A 1 85 ? -3.947 -23.109 -1.031 1 95.06 85 GLY A C 1
ATOM 652 O O . GLY A 1 85 ? -3.568 -24.25 -0.783 1 95.06 85 GLY A O 1
ATOM 653 N N . LEU A 1 86 ? -3.529 -22.047 -0.408 1 95.44 86 LEU A N 1
ATOM 654 C CA . LEU A 1 86 ? -2.646 -22.141 0.749 1 95.44 86 LEU A CA 1
ATOM 655 C C . LEU A 1 86 ? -3.428 -21.969 2.047 1 95.44 86 LEU A C 1
ATOM 657 O O . LEU A 1 86 ? -4.559 -21.484 2.033 1 95.44 86 LEU A O 1
ATOM 661 N N . GLU A 1 87 ? -2.85 -22.375 3.105 1 92.38 87 GLU A N 1
ATOM 662 C CA . GLU A 1 87 ? -3.463 -22.172 4.414 1 92.38 87 GLU A CA 1
ATOM 663 C C . GLU A 1 87 ? -3.367 -20.719 4.852 1 92.38 87 GLU A C 1
ATOM 665 O O . GLU A 1 87 ? -2.275 -20.141 4.898 1 92.38 87 GLU A O 1
ATOM 670 N N . PRO A 1 88 ? -4.512 -20.156 5.156 1 91.5 88 PRO A N 1
ATOM 671 C CA . PRO A 1 88 ? -4.465 -18.766 5.625 1 91.5 88 PRO A CA 1
ATOM 672 C C . PRO A 1 88 ? -3.807 -18.625 6.996 1 91.5 88 PRO A C 1
ATOM 674 O O . PRO A 1 88 ? -3.877 -19.547 7.812 1 91.5 88 PRO A O 1
ATOM 677 N N . GLU A 1 89 ? -3.141 -17.531 7.141 1 86.25 89 GLU A N 1
ATOM 678 C CA . GLU A 1 89 ? -2.486 -17.266 8.422 1 86.25 89 GLU A CA 1
ATOM 679 C C . GLU A 1 89 ? -3.414 -16.516 9.367 1 86.25 89 GLU A C 1
ATOM 681 O O . GLU A 1 89 ? -3.107 -16.375 10.555 1 86.25 89 GLU A 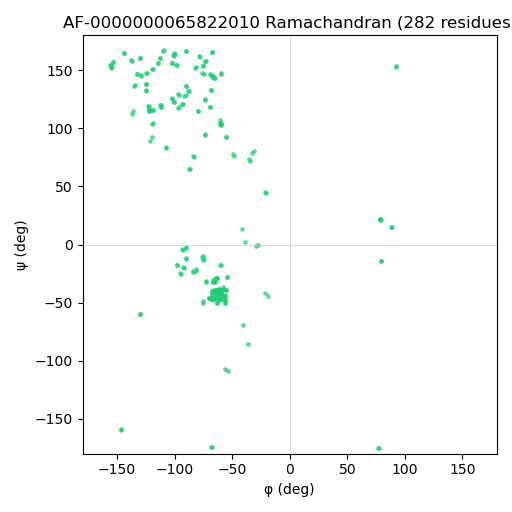O 1
ATOM 686 N N . TRP A 1 90 ? -4.535 -15.992 8.906 1 79.69 90 TRP A N 1
ATOM 68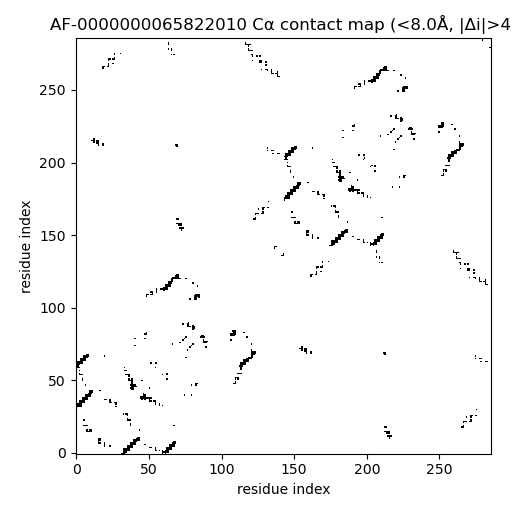7 C CA . TRP A 1 90 ? -5.566 -15.328 9.688 1 79.69 90 TRP A CA 1
ATOM 688 C C . TRP A 1 90 ? -6.957 -15.773 9.25 1 79.69 90 TRP A C 1
ATOM 690 O O . TRP A 1 90 ? -7.262 -15.789 8.055 1 79.69 90 TRP A O 1
ATOM 700 N N . ASP A 1 91 ? -7.727 -16.484 10.023 1 71.56 91 ASP A N 1
ATOM 701 C CA . ASP A 1 91 ? -9.094 -16.891 9.688 1 71.56 91 ASP A CA 1
ATOM 702 C C . ASP A 1 91 ? -10.094 -16.328 10.703 1 71.56 91 ASP A C 1
ATOM 704 O O . ASP A 1 91 ? -9.859 -16.422 11.914 1 71.56 91 ASP A O 1
ATOM 708 N N . ASP A 1 92 ? -10.625 -15.242 10.445 1 60.31 92 ASP A N 1
ATOM 709 C CA . ASP A 1 92 ? -11.562 -14.656 11.398 1 60.31 92 ASP A CA 1
ATOM 710 C C . ASP A 1 92 ? -12.484 -15.719 11.992 1 60.31 92 ASP A C 1
ATOM 712 O O . ASP A 1 92 ? -13.523 -15.398 12.57 1 60.31 92 ASP A O 1
ATOM 716 N N . ASP A 1 93 ? -12.32 -17.094 11.898 1 51.59 93 ASP A N 1
ATOM 717 C CA . ASP A 1 93 ? -13.477 -17.828 12.383 1 51.59 93 ASP A CA 1
ATOM 718 C C . ASP A 1 93 ? -14.109 -17.125 13.586 1 51.59 93 ASP A C 1
ATOM 720 O O . ASP A 1 93 ? -15.336 -17.031 13.695 1 51.59 93 ASP A O 1
ATOM 724 N N . GLU A 1 94 ? -13.391 -17.562 14.883 1 45.78 94 GLU A N 1
ATOM 725 C CA . GLU A 1 94 ? -14.203 -17.797 16.078 1 45.78 94 GLU A CA 1
ATOM 726 C C . GLU A 1 94 ? -15.031 -16.562 16.422 1 45.78 94 GLU A C 1
ATOM 728 O O . GLU A 1 94 ? -16.25 -16.641 16.562 1 45.78 94 GLU A O 1
ATOM 733 N N . ASP A 1 95 ? -14.562 -15.789 17.625 1 41.69 95 ASP A N 1
ATOM 734 C CA . ASP A 1 95 ? -15.43 -15.188 18.625 1 41.69 95 ASP A CA 1
ATOM 735 C C . ASP A 1 95 ? -16.094 -13.922 18.094 1 41.69 95 ASP A C 1
ATOM 737 O O . ASP A 1 95 ? -16.906 -13.297 18.781 1 41.69 95 ASP A O 1
ATOM 741 N N . ASP A 1 96 ? -15.359 -12.977 17.484 1 44.22 96 ASP A N 1
ATOM 742 C CA . ASP A 1 96 ? -16.078 -11.711 17.641 1 44.22 96 ASP A CA 1
ATOM 743 C C . ASP A 1 96 ? -17.297 -11.656 16.75 1 44.22 96 ASP A C 1
ATOM 745 O O . ASP A 1 96 ? -17.203 -11.828 15.531 1 44.22 96 ASP A O 1
ATOM 749 N N . HIS A 1 97 ? -18.5 -12 17.219 1 39.53 97 HIS A N 1
ATOM 750 C CA . HIS A 1 97 ? -19.922 -11.805 16.922 1 39.53 97 HIS A CA 1
ATOM 751 C C . HIS A 1 97 ? -20.125 -10.594 16.016 1 39.53 97 HIS A C 1
ATOM 753 O O . HIS A 1 97 ? -21.266 -10.289 15.633 1 39.53 97 HIS A O 1
ATOM 759 N N . ASP A 1 98 ? -19.453 -9.484 16.297 1 44 98 ASP A N 1
ATOM 760 C CA . ASP A 1 98 ? -19.969 -8.328 15.578 1 44 98 ASP A CA 1
ATOM 761 C C . ASP A 1 98 ? -19.859 -8.531 14.07 1 44 98 ASP A C 1
ATOM 763 O O . ASP A 1 98 ? -18.812 -8.961 13.57 1 44 98 ASP A O 1
ATOM 767 N N . HIS A 1 99 ? -21.016 -8.836 13.391 1 40.16 99 HIS A N 1
ATOM 768 C CA . HIS A 1 99 ? -21.594 -9.047 12.07 1 40.16 99 HIS A CA 1
ATOM 769 C C . HIS A 1 99 ? -20.828 -8.266 11.008 1 40.16 99 HIS A C 1
ATOM 771 O O . HIS A 1 99 ? -21.391 -7.891 9.977 1 40.16 99 HIS A O 1
ATOM 777 N N . HIS A 1 100 ? -19.844 -7.547 11.328 1 44.16 100 HIS A N 1
ATOM 778 C CA . HIS A 1 100 ? -19.516 -6.957 10.039 1 44.16 100 HIS A CA 1
ATOM 779 C C . HIS A 1 100 ? -19.281 -8.039 8.984 1 44.16 100 HIS A C 1
ATOM 781 O O . HIS A 1 100 ? -18.531 -8.977 9.203 1 44.16 100 HIS A O 1
ATOM 787 N N . HIS A 1 101 ? -20.375 -8.414 8.219 1 41.91 101 HIS A N 1
ATOM 788 C CA . HIS A 1 101 ? -20.469 -9.227 7.012 1 41.91 101 HIS A CA 1
ATOM 789 C C . HIS A 1 101 ? -19.141 -9.281 6.273 1 41.91 101 HIS A C 1
ATOM 791 O O . HIS A 1 101 ? -18.859 -8.43 5.43 1 41.91 101 HIS A O 1
ATOM 797 N N . HIS A 1 102 ? -18.125 -9.492 6.992 1 47.41 102 HIS A N 1
ATOM 798 C CA . HIS A 1 102 ? -17.016 -9.875 6.129 1 47.41 102 HIS A CA 1
ATOM 799 C C . HIS A 1 102 ? -17.422 -10.961 5.145 1 47.41 102 HIS A C 1
ATOM 801 O O . HIS A 1 102 ? -17.812 -12.062 5.555 1 47.41 102 HIS A O 1
ATOM 807 N N . HIS A 1 103 ? -18.125 -10.633 4.125 1 48.88 103 HIS A N 1
ATOM 808 C CA . HIS A 1 103 ? -18.438 -11.57 3.051 1 48.88 103 HIS A CA 1
ATOM 809 C C . HIS A 1 103 ? -17.328 -12.586 2.859 1 48.88 103 HIS A C 1
ATOM 811 O O . HIS A 1 103 ? -16.172 -12.219 2.604 1 48.88 103 HIS A O 1
ATOM 817 N N . HIS A 1 104 ? -17.359 -13.594 3.721 1 56.22 104 HIS A N 1
ATOM 818 C CA . HIS A 1 104 ? -16.562 -14.773 3.391 1 56.22 104 HIS A CA 1
ATOM 819 C C . HIS A 1 104 ? -16.562 -15.031 1.888 1 56.22 104 HIS A C 1
ATOM 821 O O . HIS A 1 104 ? -17.531 -15.555 1.345 1 56.22 104 HIS A O 1
ATOM 827 N N . ARG A 1 105 ? -15.867 -14.234 1.224 1 63.62 105 ARG A N 1
ATOM 828 C CA . ARG A 1 105 ? -15.781 -14.539 -0.201 1 63.62 105 ARG A CA 1
ATOM 829 C C . ARG A 1 105 ? -15.18 -15.922 -0.427 1 63.62 105 ARG A C 1
ATOM 831 O O . ARG A 1 105 ? -14.156 -16.266 0.168 1 63.62 105 ARG A O 1
ATOM 838 N N . ASP A 1 106 ? -16.016 -16.906 -0.773 1 77.06 106 ASP A N 1
ATOM 839 C CA . ASP A 1 106 ? -15.57 -18.234 -1.169 1 77.06 106 ASP A CA 1
ATOM 840 C C . ASP A 1 106 ? -14.688 -18.172 -2.412 1 77.06 106 ASP A C 1
ATOM 842 O O . ASP A 1 106 ? -15.141 -17.781 -3.484 1 77.06 106 ASP A O 1
ATOM 846 N N . TYR A 1 107 ? -13.398 -18.344 -2.109 1 84.62 107 TYR A N 1
ATOM 847 C CA . TYR A 1 107 ? -12.461 -18.359 -3.23 1 84.62 107 TYR A CA 1
ATOM 848 C C . TYR A 1 107 ? -12.242 -19.781 -3.732 1 84.62 107 TYR A C 1
ATOM 850 O O . TYR A 1 107 ? -12.133 -20.719 -2.938 1 84.62 107 TYR A O 1
ATOM 858 N N . THR A 1 108 ? -12.406 -19.953 -4.996 1 91.56 108 THR A N 1
ATOM 859 C CA . THR A 1 108 ? -11.938 -21.203 -5.59 1 91.56 108 THR A CA 1
ATOM 860 C C . THR A 1 108 ? -10.438 -21.156 -5.828 1 91.56 108 THR A C 1
ATOM 862 O O . THR A 1 108 ? -9.945 -20.328 -6.602 1 91.56 108 THR A O 1
ATOM 865 N N . PRO A 1 109 ? -9.734 -21.984 -5.129 1 94.81 109 PRO A N 1
ATOM 866 C CA . PRO A 1 109 ? -8.281 -21.938 -5.281 1 94.81 109 PRO A CA 1
ATOM 867 C C . PRO A 1 109 ? -7.828 -22.219 -6.715 1 94.81 109 PRO A C 1
ATOM 869 O O . PRO A 1 109 ? -8.469 -23 -7.43 1 94.81 109 PRO A O 1
ATOM 872 N N . VAL A 1 110 ? -6.723 -21.562 -7.059 1 96.94 110 VAL A N 1
ATOM 873 C CA . VAL A 1 110 ? -6.145 -21.797 -8.383 1 96.94 110 VAL A CA 1
ATOM 874 C C . VAL A 1 110 ? -5.605 -23.219 -8.461 1 96.94 110 VAL A C 1
ATOM 876 O O . VAL A 1 110 ? -5.129 -23.766 -7.465 1 96.94 110 VAL A O 1
ATOM 879 N N . ASP A 1 111 ? -5.719 -23.844 -9.617 1 95.75 111 ASP A N 1
ATOM 880 C CA . ASP A 1 111 ? -5.211 -25.188 -9.859 1 95.75 111 ASP A CA 1
ATOM 881 C C . ASP A 1 111 ? -4.16 -25.188 -10.969 1 95.75 111 ASP A C 1
ATOM 883 O O . ASP A 1 111 ? -4.492 -25.031 -12.148 1 95.75 111 ASP A O 1
ATOM 887 N N . VAL A 1 112 ? -2.93 -25.312 -10.508 1 97.5 112 VAL A N 1
ATOM 888 C CA . VAL A 1 112 ? -1.805 -25.359 -11.438 1 97.5 112 VAL A CA 1
ATOM 889 C C . VAL A 1 112 ? -0.81 -26.438 -10.984 1 97.5 112 VAL A C 1
ATOM 891 O O . VAL A 1 112 ? -0.775 -26.797 -9.812 1 97.5 112 VAL A O 1
ATOM 894 N N . ASP A 1 113 ? 0.01 -26.922 -11.859 1 96 113 ASP A N 1
ATOM 895 C CA . ASP A 1 113 ? 0.973 -27.984 -11.562 1 96 113 ASP A CA 1
ATOM 896 C C . ASP A 1 113 ? 2.215 -27.422 -10.883 1 96 113 ASP A C 1
ATOM 898 O O . ASP A 1 113 ? 2.891 -28.125 -10.125 1 96 113 ASP A O 1
ATOM 902 N N . ALA A 1 114 ? 2.482 -26.172 -11.055 1 97.56 114 ALA A N 1
ATOM 903 C CA . ALA A 1 114 ? 3.676 -25.531 -10.5 1 97.56 114 ALA A CA 1
ATOM 904 C C . ALA A 1 114 ? 3.533 -25.328 -9 1 97.56 114 ALA A C 1
ATOM 906 O O . ALA A 1 114 ? 2.428 -25.094 -8.5 1 97.56 114 ALA A O 1
ATOM 907 N N . GLU A 1 115 ? 4.605 -25.406 -8.281 1 98 115 GLU A N 1
ATOM 908 C CA . GLU A 1 115 ? 4.633 -25.031 -6.867 1 98 115 GLU A CA 1
ATOM 909 C C . GLU A 1 115 ? 4.453 -23.531 -6.688 1 98 115 GLU A C 1
ATOM 911 O O . GLU A 1 115 ? 5.125 -22.734 -7.355 1 98 115 GLU A O 1
ATOM 916 N N . ILE A 1 116 ? 3.586 -23.172 -5.773 1 98.38 116 ILE A N 1
ATOM 917 C CA . ILE A 1 116 ? 3.361 -21.766 -5.484 1 98.38 116 ILE A CA 1
ATOM 918 C C . ILE A 1 116 ? 4.082 -21.375 -4.195 1 98.38 116 ILE A C 1
ATOM 920 O O . ILE A 1 116 ? 3.893 -22.016 -3.156 1 98.38 116 ILE A O 1
ATOM 924 N N . VAL A 1 117 ? 4.91 -20.375 -4.246 1 98.38 117 VAL A N 1
ATOM 925 C CA . VAL A 1 117 ? 5.594 -19.797 -3.092 1 98.38 117 VAL A CA 1
ATOM 926 C C . VAL A 1 117 ? 5.078 -18.391 -2.828 1 98.38 117 VAL A C 1
ATOM 928 O O . VAL A 1 117 ? 5.18 -17.516 -3.691 1 98.38 117 VAL A O 1
ATOM 931 N N . TYR A 1 118 ? 4.547 -18.25 -1.663 1 98.5 118 TYR A N 1
ATOM 932 C CA . TYR A 1 118 ? 3.938 -16.969 -1.3 1 98.5 118 TYR A CA 1
ATOM 933 C C . TYR A 1 118 ? 4.914 -16.109 -0.513 1 98.5 118 TYR A C 1
ATOM 935 O O . TYR A 1 118 ? 5.379 -16.5 0.558 1 98.5 118 TYR A O 1
ATOM 943 N N . ALA A 1 119 ? 5.273 -14.922 -1.074 1 98.62 119 ALA A N 1
ATOM 944 C CA . ALA A 1 119 ? 6.289 -14.039 -0.495 1 98.62 119 ALA A CA 1
ATOM 945 C C . ALA A 1 119 ? 5.656 -13.047 0.475 1 98.62 119 ALA A C 1
ATOM 947 O O . ALA A 1 119 ? 4.434 -12.891 0.511 1 98.62 119 ALA A O 1
ATOM 948 N N . GLU A 1 120 ? 6.488 -12.375 1.283 1 97.94 120 GLU A N 1
ATOM 949 C CA . GLU A 1 120 ? 6.078 -11.312 2.195 1 97.94 120 GLU A CA 1
ATOM 950 C C . GLU A 1 120 ? 5.797 -10.016 1.441 1 97.94 120 GLU A C 1
ATOM 952 O O . GLU A 1 120 ? 6.32 -9.805 0.346 1 97.94 120 GLU A O 1
ATOM 957 N N . PRO A 1 121 ? 4.957 -9.164 1.987 1 98.44 121 PRO A N 1
ATOM 958 C CA . PRO A 1 121 ? 4.77 -7.84 1.382 1 98.44 121 PRO A CA 1
ATOM 959 C C . PRO A 1 121 ? 6.008 -6.957 1.503 1 98.44 121 PRO A C 1
ATOM 961 O O . PRO A 1 121 ? 7.051 -7.41 1.979 1 98.44 121 PRO A O 1
ATOM 964 N N . LEU A 1 122 ? 5.957 -5.703 1.101 1 98.56 122 LEU A N 1
ATOM 965 C CA . LEU A 1 122 ? 7.102 -4.801 1.026 1 98.56 122 LEU A CA 1
ATOM 966 C C . LEU A 1 122 ? 7.691 -4.559 2.41 1 98.56 122 LEU A C 1
ATOM 968 O O . LEU A 1 122 ? 8.906 -4.66 2.598 1 98.56 122 LEU A O 1
ATOM 972 N N . GLY A 1 123 ? 6.793 -4.199 3.357 1 97.81 123 GLY A N 1
ATOM 973 C CA . GLY A 1 123 ? 7.246 -3.98 4.723 1 97.81 123 GLY A CA 1
ATOM 974 C C . GLY A 1 123 ? 7.953 -2.65 4.914 1 97.81 123 GLY A C 1
ATOM 975 O O . GLY A 1 123 ? 7.973 -1.816 4.004 1 97.81 123 GLY A O 1
ATOM 976 N N . ALA A 1 124 ? 8.453 -2.469 6.09 1 97.94 124 ALA A N 1
ATOM 977 C CA . ALA A 1 124 ? 9.125 -1.226 6.445 1 97.94 124 ALA A CA 1
ATOM 978 C C . ALA A 1 124 ? 10.586 -1.245 5.992 1 97.94 124 ALA A C 1
ATOM 980 O O . ALA A 1 124 ? 11.5 -1.316 6.816 1 97.94 124 ALA A O 1
ATOM 981 N N . ASP A 1 125 ? 10.805 -1.082 4.832 1 98.31 125 ASP A N 1
ATOM 982 C CA . ASP A 1 125 ? 12.148 -1.06 4.254 1 98.31 125 ASP A CA 1
ATOM 983 C C . ASP A 1 125 ? 12.719 0.358 4.234 1 98.31 125 ASP A C 1
ATOM 985 O O . ASP A 1 125 ? 12.008 1.312 3.906 1 98.31 125 ASP A O 1
ATOM 989 N N . PRO A 1 126 ? 13.977 0.568 4.605 1 98.62 126 PRO A N 1
ATOM 990 C CA . PRO A 1 126 ? 14.57 1.909 4.57 1 98.62 126 PRO A CA 1
ATOM 991 C C . PRO A 1 126 ? 14.453 2.572 3.201 1 98.62 126 PRO A C 1
ATOM 993 O O . PRO A 1 126 ? 14.367 3.801 3.111 1 98.62 126 PRO A O 1
ATOM 996 N N . ARG A 1 127 ? 14.406 1.798 2.166 1 98.81 127 ARG A N 1
ATOM 997 C CA . ARG A 1 127 ? 14.258 2.355 0.826 1 98.81 127 ARG A CA 1
ATOM 998 C C . ARG A 1 127 ? 12.906 3.041 0.669 1 98.81 127 ARG A C 1
ATOM 1000 O O . ARG A 1 127 ? 12.773 3.996 -0.099 1 98.81 127 ARG A O 1
ATOM 1007 N N . ILE A 1 128 ? 11.844 2.561 1.352 1 98.81 128 ILE A N 1
ATOM 1008 C CA . ILE A 1 128 ? 10.547 3.229 1.344 1 98.81 128 ILE A CA 1
ATOM 1009 C C . ILE A 1 128 ? 10.664 4.594 2.014 1 98.81 128 ILE A C 1
ATOM 1011 O O . ILE A 1 128 ? 10.086 5.578 1.541 1 98.81 128 ILE A O 1
ATOM 1015 N N . ALA A 1 129 ? 11.445 4.652 3.125 1 98.81 129 ALA A N 1
ATOM 1016 C CA . ALA A 1 129 ? 11.664 5.93 3.795 1 98.81 129 ALA A CA 1
ATOM 1017 C C . ALA A 1 129 ? 12.367 6.922 2.869 1 98.81 129 ALA A C 1
ATOM 1019 O O . ALA A 1 129 ? 12.062 8.117 2.879 1 98.81 129 ALA A O 1
ATOM 1020 N N . GLU A 1 130 ? 13.305 6.406 2.076 1 98.81 130 GLU A N 1
ATOM 1021 C CA . GLU A 1 130 ? 13.977 7.254 1.094 1 98.81 130 GLU A CA 1
ATOM 1022 C C . GLU A 1 130 ? 12.977 7.828 0.089 1 98.81 130 GLU A C 1
ATOM 1024 O O . GLU A 1 130 ? 13.07 9 -0.278 1 98.81 130 GLU A O 1
ATOM 1029 N N . ILE A 1 131 ? 12.102 7.035 -0.375 1 98.81 131 ILE A N 1
ATOM 1030 C CA . ILE A 1 131 ? 11.086 7.48 -1.324 1 98.81 131 ILE A CA 1
ATOM 1031 C C . ILE A 1 131 ? 10.195 8.531 -0.669 1 98.81 131 ILE A C 1
ATOM 1033 O O . ILE A 1 131 ? 9.852 9.539 -1.293 1 98.81 131 ILE A O 1
ATOM 1037 N N . VAL A 1 132 ? 9.812 8.297 0.598 1 98.81 132 VAL A N 1
ATOM 1038 C CA . VAL A 1 132 ? 9.008 9.258 1.348 1 98.81 132 VAL A CA 1
ATOM 1039 C C . VAL A 1 132 ? 9.719 10.602 1.403 1 98.81 132 VAL A C 1
ATOM 1041 O O . VAL A 1 132 ? 9.102 11.648 1.176 1 98.81 132 VAL A O 1
ATOM 1044 N N . ILE A 1 133 ? 11.008 10.586 1.702 1 98.69 133 ILE A N 1
ATOM 1045 C CA . ILE A 1 133 ? 11.789 11.812 1.792 1 98.69 133 ILE A CA 1
ATOM 1046 C C . ILE A 1 133 ? 11.828 12.508 0.431 1 98.69 133 ILE A C 1
ATOM 1048 O O . ILE A 1 133 ? 11.711 13.727 0.347 1 98.69 133 ILE A O 1
ATOM 1052 N N . ASP A 1 134 ? 11.953 11.719 -0.655 1 98.5 134 ASP A N 1
ATOM 1053 C CA . ASP A 1 134 ? 11.883 12.289 -1.996 1 98.5 134 ASP A CA 1
ATOM 1054 C C . ASP A 1 134 ? 10.547 12.984 -2.225 1 98.5 134 ASP A C 1
ATOM 1056 O O . ASP A 1 134 ? 10.5 14.078 -2.795 1 98.5 134 ASP A O 1
ATOM 1060 N N . ARG A 1 135 ? 9.445 12.367 -1.783 1 98.56 135 ARG A N 1
ATOM 1061 C CA . ARG A 1 135 ? 8.117 12.945 -1.955 1 98.56 135 ARG A CA 1
ATOM 1062 C C . ARG A 1 135 ? 7.984 14.25 -1.173 1 98.56 135 ARG A C 1
ATOM 1064 O O . ARG A 1 135 ? 7.332 15.188 -1.632 1 98.56 135 ARG A O 1
ATOM 1071 N N . ILE A 1 136 ? 8.578 14.25 0.024 1 98.5 136 ILE A N 1
ATOM 1072 C CA . ILE A 1 136 ? 8.562 15.453 0.848 1 98.5 136 ILE A CA 1
ATOM 1073 C C . ILE A 1 136 ? 9.289 16.578 0.123 1 98.5 136 ILE A C 1
ATOM 1075 O O . ILE A 1 136 ? 8.766 17.703 0.008 1 98.5 136 ILE A O 1
ATOM 1079 N N . LYS A 1 137 ? 10.461 16.281 -0.384 1 98.06 137 LYS A N 1
ATOM 1080 C CA . LYS A 1 137 ? 11.25 17.281 -1.098 1 98.06 137 LYS A CA 1
ATOM 1081 C C . LYS A 1 137 ? 10.5 17.797 -2.324 1 98.06 137 LYS A C 1
ATOM 1083 O O . LYS A 1 137 ? 10.484 19.016 -2.584 1 98.06 137 LYS A O 1
ATOM 1088 N N . GLU A 1 138 ? 9.906 16.922 -3.064 1 97.88 138 GLU A N 1
ATOM 1089 C CA . GLU A 1 138 ? 9.141 17.297 -4.25 1 97.88 138 GLU A CA 1
ATOM 1090 C C . GLU A 1 138 ? 7.977 18.219 -3.885 1 97.88 138 GLU A C 1
ATOM 1092 O O . GLU A 1 138 ? 7.719 19.203 -4.578 1 97.88 138 GLU A O 1
ATOM 1097 N N . ALA A 1 139 ? 7.266 17.844 -2.789 1 97.62 139 ALA A N 1
ATOM 1098 C CA . ALA A 1 139 ? 6.117 18.625 -2.35 1 97.62 139 ALA A CA 1
ATOM 1099 C C . ALA A 1 139 ? 6.539 20.031 -1.925 1 97.62 139 ALA A C 1
ATOM 1101 O O . ALA A 1 139 ? 5.77 20.984 -2.064 1 97.62 139 ALA A O 1
ATOM 1102 N N . LEU A 1 140 ? 7.773 20.156 -1.447 1 97.12 140 LEU A N 1
ATOM 1103 C CA . LEU A 1 140 ? 8.289 21.438 -0.958 1 97.12 140 LEU A CA 1
ATOM 1104 C C . LEU A 1 140 ? 8.961 22.219 -2.082 1 97.12 140 LEU A C 1
ATOM 1106 O O . LEU A 1 140 ? 9.422 23.328 -1.871 1 97.12 140 LEU A O 1
ATOM 1110 N N . GLY A 1 141 ? 9.031 21.594 -3.275 1 94.69 141 GLY A N 1
ATOM 1111 C CA . GLY A 1 141 ? 9.656 22.266 -4.406 1 94.69 141 GLY A CA 1
ATOM 1112 C C . GLY A 1 141 ? 11.172 22.203 -4.363 1 94.69 141 GLY A C 1
ATOM 1113 O O . GLY A 1 141 ? 11.852 23.078 -4.918 1 94.69 141 GLY A O 1
ATOM 1114 N N . GLU A 1 142 ? 11.641 21.219 -3.604 1 85.25 142 GLU A N 1
ATOM 1115 C CA . GLU A 1 142 ? 13.094 21.047 -3.49 1 85.25 142 GLU A CA 1
ATOM 1116 C C . GLU A 1 142 ? 13.602 20 -4.465 1 85.25 142 GLU A C 1
ATOM 1118 O O . GLU A 1 142 ? 12.906 19.016 -4.762 1 85.25 142 GLU A O 1
ATOM 1123 N N . GLU A 1 143 ? 14.703 20.344 -5.32 1 68.75 143 GLU A N 1
ATOM 1124 C CA . GLU A 1 143 ? 15.328 19.359 -6.215 1 68.75 143 GLU A CA 1
ATOM 1125 C C . GLU A 1 143 ? 16.266 18.438 -5.453 1 68.75 143 GLU A C 1
ATOM 1127 O O . GLU A 1 143 ? 16.844 18.828 -4.434 1 68.75 143 GLU A O 1
ATOM 1132 N N . MET B 1 1 ? 12.305 24.938 9.258 1 88.81 1 MET B N 1
ATOM 1133 C CA . MET B 1 1 ? 12.164 23.484 9.414 1 88.81 1 MET B CA 1
ATOM 1134 C C . MET B 1 1 ? 10.703 23.078 9.273 1 88.81 1 MET B C 1
ATOM 1136 O O . MET B 1 1 ? 9.797 23.891 9.461 1 88.81 1 MET B O 1
ATOM 1140 N N . VAL B 1 2 ? 10.43 21.906 8.727 1 97.31 2 VAL B N 1
ATOM 1141 C CA . VAL B 1 2 ? 9.047 21.484 8.516 1 97.31 2 VAL B CA 1
ATOM 1142 C C . VAL B 1 2 ? 8.742 20.266 9.391 1 97.31 2 VAL B C 1
ATOM 1144 O O . VAL B 1 2 ? 9.656 19.578 9.859 1 97.31 2 VAL B O 1
ATOM 1147 N N . ALA B 1 3 ? 7.438 20.094 9.68 1 98.69 3 ALA B N 1
ATOM 1148 C CA . ALA B 1 3 ? 6.961 18.859 10.273 1 98.69 3 ALA B CA 1
ATOM 1149 C C . ALA B 1 3 ? 6.383 17.922 9.211 1 98.69 3 ALA B C 1
ATOM 1151 O O . ALA B 1 3 ? 5.977 18.375 8.141 1 98.69 3 ALA B O 1
ATOM 1152 N N . VAL B 1 4 ? 6.438 16.719 9.555 1 98.88 4 VAL B N 1
ATOM 1153 C CA . VAL B 1 4 ? 5.965 15.719 8.602 1 98.88 4 VAL B CA 1
ATOM 1154 C C . VAL B 1 4 ? 4.898 14.844 9.258 1 98.88 4 VAL B C 1
ATOM 1156 O O . VAL B 1 4 ? 5.031 14.461 10.422 1 98.88 4 VAL B O 1
ATOM 1159 N N . VAL B 1 5 ? 3.838 14.555 8.508 1 98.94 5 VAL B N 1
ATOM 1160 C CA . VAL B 1 5 ? 2.832 13.586 8.922 1 98.94 5 VAL B CA 1
ATOM 1161 C C . VAL B 1 5 ? 2.723 12.477 7.875 1 98.94 5 VAL B C 1
ATOM 1163 O O . VAL B 1 5 ? 2.408 12.742 6.715 1 98.94 5 VAL B O 1
ATOM 1166 N N . LEU B 1 6 ? 3.084 11.305 8.305 1 98.94 6 LEU B N 1
ATOM 1167 C CA . LEU B 1 6 ? 2.857 10.133 7.461 1 98.94 6 LEU B CA 1
ATOM 1168 C C . LEU B 1 6 ? 1.469 9.547 7.703 1 98.94 6 LEU B C 1
ATOM 1170 O O . LEU B 1 6 ? 1.07 9.336 8.852 1 98.94 6 LEU B O 1
ATOM 1174 N N . VAL B 1 7 ? 0.747 9.281 6.578 1 98.81 7 VAL B N 1
ATOM 1175 C CA . VAL B 1 7 ? -0.621 8.789 6.691 1 98.81 7 VAL B CA 1
ATOM 1176 C C . VAL B 1 7 ? -0.69 7.34 6.207 1 98.81 7 VAL B C 1
ATOM 1178 O O . VAL B 1 7 ? -0.389 7.051 5.047 1 98.81 7 VAL B O 1
ATOM 1181 N N . GLY B 1 8 ? -1.054 6.469 7.051 1 97.75 8 GLY B N 1
ATOM 1182 C CA . GLY B 1 8 ? -1.355 5.09 6.699 1 97.75 8 GLY B CA 1
ATOM 1183 C C . GLY B 1 8 ? -2.844 4.816 6.578 1 97.75 8 GLY B C 1
ATOM 1184 O O . GLY B 1 8 ? -3.666 5.633 7 1 97.75 8 GLY B O 1
ATOM 1185 N N . HIS B 1 9 ? -3.158 3.793 6.016 1 94.31 9 HIS B N 1
ATOM 1186 C CA . HIS B 1 9 ? -4.562 3.42 5.875 1 94.31 9 HIS B CA 1
ATOM 1187 C C . HIS B 1 9 ? -5.16 3.016 7.215 1 94.31 9 HIS B C 1
ATOM 1189 O O . HIS B 1 9 ? -6.27 3.438 7.559 1 94.31 9 HIS B O 1
ATOM 1195 N N . GLY B 1 10 ? -4.441 2.158 8.008 1 91.56 10 GLY B N 1
ATOM 1196 C CA . GLY B 1 10 ? -4.934 1.484 9.203 1 91.56 10 GLY B CA 1
ATOM 1197 C C . GLY B 1 10 ? -5.512 0.112 8.914 1 91.56 10 GLY B C 1
ATOM 1198 O O . GLY B 1 10 ? -5.836 -0.204 7.77 1 91.56 10 GLY B O 1
ATOM 1199 N N . SER B 1 11 ? -5.48 -0.737 9.844 1 88.62 11 SER B N 1
ATOM 1200 C CA . SER B 1 11 ? -5.965 -2.109 9.734 1 88.62 11 SER B CA 1
ATOM 1201 C C . SER B 1 11 ? -6.395 -2.65 11.094 1 88.62 11 SER B C 1
ATOM 1203 O O . SER B 1 11 ? -5.938 -2.17 12.133 1 88.62 11 SER B O 1
ATOM 1205 N N . ARG B 1 12 ? -7.258 -3.641 11.055 1 84.38 12 ARG B N 1
ATOM 1206 C CA . ARG B 1 12 ? -7.625 -4.344 12.273 1 84.38 12 ARG B CA 1
ATOM 1207 C C . ARG B 1 12 ? -6.438 -5.121 12.836 1 84.38 12 ARG B C 1
ATOM 1209 O O . ARG B 1 12 ? -6.324 -5.297 14.055 1 84.38 12 ARG B O 1
ATOM 1216 N N . LEU B 1 13 ? -5.625 -5.574 11.883 1 89.56 13 LEU B N 1
ATOM 1217 C CA . LEU B 1 13 ? -4.395 -6.246 12.273 1 89.56 13 LEU B CA 1
ATOM 1218 C C . LEU B 1 13 ? -3.297 -5.234 12.586 1 89.56 13 LEU B C 1
ATOM 1220 O O . LEU B 1 13 ? -3.281 -4.137 12.023 1 89.56 13 LEU B O 1
ATOM 1224 N N . PRO B 1 14 ? -2.42 -5.562 13.406 1 91.38 14 PRO B N 1
ATOM 1225 C CA . PRO B 1 14 ? -1.452 -4.586 13.906 1 91.38 14 PRO B CA 1
ATOM 1226 C C . PRO B 1 14 ? -0.363 -4.258 12.883 1 91.38 14 PRO B C 1
ATOM 1228 O O . PRO B 1 14 ? 0.372 -3.281 13.047 1 91.38 14 PRO B O 1
ATOM 1231 N N . TYR B 1 15 ? -0.226 -4.93 11.805 1 93.44 15 TYR B N 1
ATOM 1232 C CA . TYR B 1 15 ? 0.942 -4.906 10.938 1 93.44 15 TYR B CA 1
ATOM 1233 C C . TYR B 1 15 ? 1.066 -3.562 10.227 1 93.44 15 TYR B C 1
ATOM 1235 O O . TYR B 1 15 ? 2.162 -3.006 10.125 1 93.44 15 TYR B O 1
ATOM 1243 N N . SER B 1 16 ? -0.041 -3.107 9.695 1 93.75 16 SER B N 1
ATOM 1244 C CA . SER B 1 16 ? -0.022 -1.842 8.969 1 93.75 16 SER B CA 1
ATOM 1245 C C . SER B 1 16 ? 0.52 -0.712 9.844 1 93.75 16 SER B C 1
ATOM 1247 O O . SER B 1 16 ? 1.393 0.045 9.406 1 93.75 16 SER B O 1
ATOM 1249 N N . ARG B 1 17 ? -0.006 -0.565 11.047 1 96.06 17 ARG B N 1
ATOM 1250 C CA . ARG B 1 17 ? 0.452 0.458 11.977 1 96.06 17 ARG B CA 1
ATOM 1251 C C . ARG B 1 17 ? 1.948 0.326 12.242 1 96.06 17 ARG B C 1
ATOM 1253 O O . ARG B 1 17 ? 2.682 1.315 12.195 1 96.06 17 ARG B O 1
ATOM 1260 N N . GLN B 1 18 ? 2.396 -0.872 12.516 1 97.75 18 GLN B N 1
ATOM 1261 C CA . GLN B 1 18 ? 3.801 -1.126 12.828 1 97.75 18 GLN B CA 1
ATOM 1262 C C . GLN B 1 18 ? 4.703 -0.719 11.664 1 97.75 18 GLN B C 1
ATOM 1264 O O . GLN B 1 18 ? 5.762 -0.122 11.875 1 97.75 18 GLN B O 1
ATOM 1269 N N . VAL B 1 19 ? 4.32 -1.028 10.492 1 98.25 19 VAL B N 1
ATOM 1270 C CA . VAL B 1 19 ? 5.113 -0.742 9.297 1 98.25 19 VAL B CA 1
ATOM 1271 C C . VAL B 1 19 ? 5.223 0.769 9.102 1 98.25 19 VAL B C 1
ATOM 1273 O O . VAL B 1 19 ? 6.316 1.297 8.898 1 98.25 19 VAL B O 1
ATOM 1276 N N . VAL B 1 20 ? 4.098 1.493 9.211 1 98.56 20 VAL B N 1
ATOM 1277 C CA . VAL B 1 20 ? 4.105 2.936 8.984 1 98.56 20 VAL B CA 1
ATOM 1278 C C . VAL B 1 20 ? 4.914 3.627 10.078 1 98.56 20 VAL B C 1
ATOM 1280 O O . VAL B 1 20 ? 5.68 4.551 9.805 1 98.56 20 VAL B O 1
ATOM 1283 N N . GLU B 1 21 ? 4.77 3.18 11.305 1 98.56 21 GLU B N 1
ATOM 1284 C CA . GLU B 1 21 ? 5.523 3.748 12.414 1 98.56 21 GLU B CA 1
ATOM 1285 C C . GLU B 1 21 ? 7.02 3.51 12.25 1 98.56 21 GLU B C 1
ATOM 1287 O O . GLU B 1 21 ? 7.828 4.391 12.547 1 98.56 21 GLU B O 1
ATOM 1292 N N . LYS B 1 22 ? 7.355 2.32 11.766 1 98.81 22 LYS B N 1
ATOM 1293 C CA . LYS B 1 22 ? 8.766 2.031 11.539 1 98.81 22 LYS B CA 1
ATOM 1294 C C . LYS B 1 22 ? 9.328 2.889 10.406 1 98.81 22 LYS B C 1
ATOM 1296 O O . LYS B 1 22 ? 10.469 3.354 10.477 1 98.81 22 LYS B O 1
ATOM 1301 N N . ILE B 1 23 ? 8.578 3.098 9.359 1 98.81 23 ILE B N 1
ATOM 1302 C CA . ILE B 1 23 ? 8.984 3.982 8.27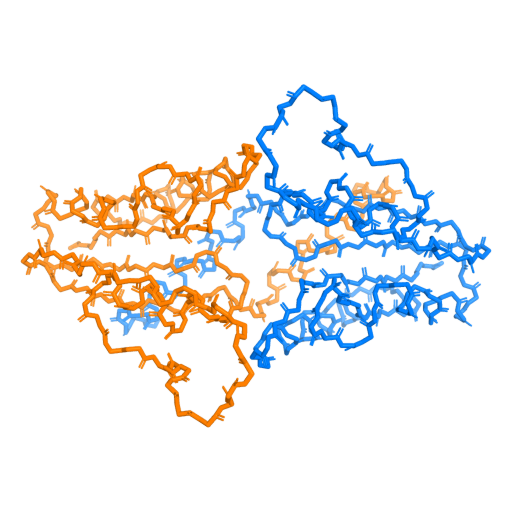3 1 98.81 23 ILE B CA 1
ATOM 1303 C C . ILE B 1 23 ? 9.18 5.398 8.805 1 98.81 23 ILE B C 1
ATOM 1305 O O . ILE B 1 23 ? 10.133 6.082 8.43 1 98.81 23 ILE B O 1
ATOM 1309 N N . ALA B 1 24 ? 8.281 5.82 9.68 1 98.88 24 ALA B N 1
ATOM 1310 C CA . ALA B 1 24 ? 8.406 7.145 10.289 1 98.88 24 ALA B CA 1
ATOM 1311 C C . ALA B 1 24 ? 9.711 7.27 11.07 1 98.88 24 ALA B C 1
ATOM 1313 O O . ALA B 1 24 ? 10.359 8.32 11.039 1 98.88 24 ALA B O 1
ATOM 1314 N N . GLU B 1 25 ? 10.062 6.227 11.742 1 98.81 25 GLU B N 1
ATOM 1315 C CA . GLU B 1 25 ? 11.336 6.223 12.469 1 98.81 25 GLU B CA 1
ATOM 1316 C C . GLU B 1 25 ? 12.508 6.414 11.516 1 98.81 25 GLU B C 1
ATOM 1318 O O . GLU B 1 25 ? 13.422 7.191 11.797 1 98.81 25 GLU B O 1
ATOM 1323 N N . TYR B 1 26 ? 12.516 5.684 10.398 1 98.88 26 TYR B N 1
ATOM 1324 C CA . TYR B 1 26 ? 13.562 5.824 9.398 1 98.88 26 TYR B CA 1
ATOM 1325 C C . TYR B 1 26 ? 13.609 7.246 8.844 1 98.88 26 TYR B C 1
ATOM 1327 O O . TYR B 1 26 ? 14.688 7.824 8.68 1 98.88 26 TYR B O 1
ATOM 1335 N N . VAL B 1 27 ? 12.461 7.801 8.578 1 98.81 27 VAL B N 1
ATOM 1336 C CA . VAL B 1 27 ? 12.375 9.148 8.031 1 98.81 27 VAL B CA 1
ATOM 1337 C C . VAL B 1 27 ? 12.961 10.148 9.031 1 98.81 27 VAL B C 1
ATOM 1339 O O . VAL B 1 27 ? 13.695 11.062 8.648 1 98.81 27 VAL B O 1
ATOM 1342 N N . GLU B 1 28 ? 12.562 9.961 10.289 1 98.5 28 GLU B N 1
ATOM 1343 C CA . GLU B 1 28 ? 13.078 10.82 11.344 1 98.5 28 GLU B CA 1
ATOM 1344 C C . GLU B 1 28 ? 14.602 10.734 11.43 1 98.5 28 GLU B C 1
ATOM 1346 O O . GLU B 1 28 ? 15.281 11.758 11.602 1 98.5 28 GLU B O 1
ATOM 1351 N N . GLU B 1 29 ? 15.141 9.555 11.266 1 98.31 29 GLU B N 1
ATOM 1352 C CA . GLU B 1 29 ? 16.578 9.32 11.359 1 98.31 29 GLU B CA 1
ATOM 1353 C C . GLU B 1 29 ? 17.312 9.875 10.148 1 98.31 29 GLU B C 1
ATOM 1355 O O . GLU B 1 29 ? 18.438 10.375 10.273 1 98.31 29 GLU B O 1
ATOM 1360 N N . MET B 1 30 ? 16.688 9.875 9.008 1 98 30 MET B N 1
ATOM 1361 C CA . MET B 1 30 ? 17.359 10.172 7.746 1 98 30 MET B CA 1
ATOM 1362 C C . MET B 1 30 ? 17.188 11.648 7.379 1 98 30 MET B C 1
ATOM 1364 O O . MET B 1 30 ? 17.938 12.18 6.562 1 98 30 MET B O 1
ATOM 1368 N N . GLY B 1 31 ? 16.078 12.164 7.957 1 96.38 31 GLY B N 1
ATOM 1369 C CA . GLY B 1 31 ? 15.75 13.516 7.535 1 96.38 31 GLY B CA 1
ATOM 1370 C C . GLY B 1 31 ? 15.977 14.547 8.625 1 96.38 31 GLY B C 1
ATOM 1371 O O . GLY B 1 31 ? 16.328 14.203 9.75 1 96.38 31 GLY B O 1
ATOM 1372 N N . ASP B 1 32 ? 15.945 15.812 8.188 1 96.06 32 ASP B N 1
ATOM 1373 C CA . ASP B 1 32 ? 16.016 16.953 9.094 1 96.06 32 ASP B CA 1
ATOM 1374 C C . ASP B 1 32 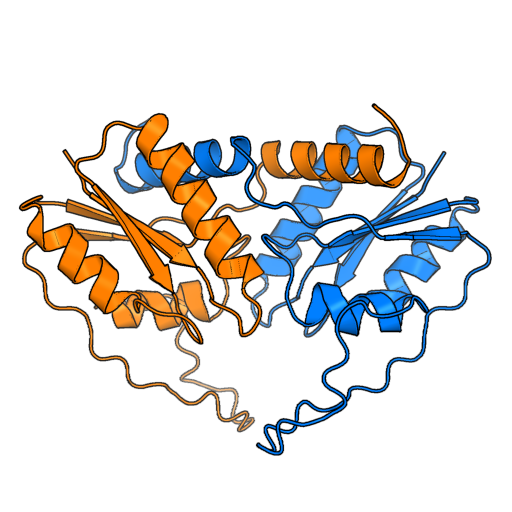? 14.664 17.656 9.203 1 96.06 32 ASP B C 1
ATOM 1376 O O . ASP B 1 32 ? 14.43 18.672 8.547 1 96.06 32 ASP B O 1
ATOM 1380 N N . PHE B 1 33 ? 13.82 17.109 10.062 1 98.06 33 PHE B N 1
ATOM 1381 C CA . PHE B 1 33 ? 12.469 17.609 10.273 1 98.06 33 PHE B CA 1
ATOM 1382 C C . PHE B 1 33 ? 12.234 17.953 11.742 1 98.06 33 PHE B C 1
ATOM 1384 O O . PHE B 1 33 ? 12.867 17.359 12.625 1 98.06 33 PHE B O 1
ATOM 1391 N N . GLU B 1 34 ? 11.461 18.906 11.961 1 98.31 34 GLU B N 1
ATOM 1392 C CA . GLU B 1 34 ? 11.156 19.297 13.336 1 98.31 34 GLU B CA 1
ATOM 1393 C C . GLU B 1 34 ? 10.539 18.141 14.109 1 98.31 34 GLU B C 1
ATOM 1395 O O . GLU B 1 34 ? 10.906 17.891 15.266 1 98.31 34 GLU B O 1
ATOM 1400 N N . THR B 1 35 ? 9.547 17.469 13.492 1 98.38 35 THR B N 1
ATOM 1401 C CA . THR B 1 35 ? 8.891 16.281 14.031 1 98.38 35 THR B CA 1
ATOM 1402 C C . THR B 1 35 ? 8.305 15.422 12.914 1 98.38 35 THR B C 1
ATOM 1404 O O . THR B 1 35 ? 8.047 15.922 11.812 1 98.38 35 THR B O 1
ATOM 1407 N N . VAL B 1 36 ? 8.211 14.188 13.172 1 98.88 36 VAL B N 1
ATOM 1408 C CA . VAL B 1 36 ? 7.539 13.234 12.289 1 98.88 36 VAL B CA 1
ATOM 1409 C C . VAL B 1 36 ? 6.418 12.531 13.055 1 98.88 36 VAL B C 1
ATOM 1411 O O . VAL B 1 36 ? 6.672 11.828 14.031 1 98.88 36 VAL B O 1
ATOM 1414 N N . GLU B 1 37 ? 5.215 12.734 12.625 1 98.81 37 GLU B N 1
ATOM 1415 C CA . GLU B 1 37 ? 4.039 12.125 13.234 1 98.81 37 GLU B CA 1
ATOM 1416 C C . GLU B 1 37 ? 3.389 11.117 12.289 1 98.81 37 GLU B C 1
ATOM 1418 O O . GLU B 1 37 ? 3.639 11.141 11.086 1 98.81 37 GLU B O 1
ATOM 1423 N N . VAL B 1 38 ? 2.582 10.242 12.875 1 98.81 38 VAL B N 1
ATOM 1424 C CA . VAL B 1 38 ? 1.867 9.234 12.102 1 98.81 38 VAL B CA 1
ATOM 1425 C C . VAL B 1 38 ? 0.369 9.336 12.375 1 98.81 38 VAL B C 1
ATOM 1427 O O . VAL B 1 38 ? -0.046 9.492 13.523 1 98.81 38 VAL B O 1
ATOM 1430 N N . GLY B 1 39 ? -0.435 9.336 11.344 1 98.5 39 GLY B N 1
ATOM 1431 C CA . GLY B 1 39 ? -1.886 9.266 11.43 1 98.5 39 GLY B CA 1
ATOM 1432 C C . GLY B 1 39 ? -2.484 8.203 10.531 1 98.5 39 GLY B C 1
ATOM 1433 O O . GLY B 1 39 ? -1.866 7.793 9.547 1 98.5 39 GLY B O 1
ATOM 1434 N N . PHE B 1 40 ? -3.688 7.801 10.812 1 97.31 40 PHE B N 1
ATOM 1435 C CA . PHE B 1 40 ? -4.309 6.711 10.07 1 97.31 40 PHE B CA 1
ATOM 1436 C C . PHE B 1 40 ? -5.695 7.113 9.578 1 97.31 40 PHE B C 1
ATOM 1438 O O . PHE B 1 40 ? -6.418 7.84 10.258 1 97.31 40 PHE B O 1
ATOM 1445 N N . MET B 1 41 ? -6.012 6.578 8.391 1 94.62 41 MET B N 1
ATOM 1446 C CA . MET B 1 41 ? -7.293 6.883 7.762 1 94.62 41 MET B CA 1
ATOM 1447 C C . MET B 1 41 ? -8.445 6.281 8.555 1 94.62 41 MET B C 1
ATOM 1449 O O . MET B 1 41 ? -9.477 6.922 8.742 1 94.62 41 MET B O 1
ATOM 1453 N N . GLU B 1 42 ? -8.203 5.02 8.898 1 91.38 42 GLU B N 1
ATOM 1454 C CA . GLU B 1 42 ? -9.289 4.293 9.555 1 91.38 42 GLU B CA 1
ATOM 1455 C C . GLU B 1 42 ? -8.75 3.135 10.391 1 91.38 42 GLU B C 1
ATOM 1457 O O . GLU B 1 42 ? -7.582 2.76 10.258 1 91.38 42 GLU B O 1
ATOM 1462 N N . LEU B 1 43 ? -9.492 2.689 11.469 1 91.06 43 LEU B N 1
ATOM 1463 C CA . LEU B 1 43 ? -9.312 1.463 12.234 1 91.06 43 LEU B CA 1
ATOM 1464 C C . LEU B 1 43 ? -8.164 1.614 13.234 1 91.06 43 LEU B C 1
ATOM 1466 O O . LEU B 1 43 ? -8 0.779 14.125 1 91.06 43 LEU B O 1
ATOM 1470 N N . CYS B 1 44 ? -7.371 2.664 13.047 1 92.31 44 CYS B N 1
ATOM 1471 C CA . CYS B 1 44 ? -6.242 2.895 13.938 1 92.31 44 CYS B CA 1
ATOM 1472 C C . CYS B 1 44 ? -6.195 4.348 14.391 1 92.31 44 CYS B C 1
ATOM 1474 O O . CYS B 1 44 ? -6.699 5.234 13.703 1 92.31 44 CYS B O 1
ATOM 1476 N N . GLU B 1 45 ? -5.746 4.52 15.57 1 94.5 45 GLU B N 1
ATOM 1477 C CA . GLU B 1 45 ? -5.453 5.852 16.078 1 94.5 45 GLU B CA 1
ATOM 1478 C C . GLU B 1 45 ? -3.955 6.137 16.062 1 94.5 45 GLU B C 1
ATOM 1480 O O . GLU B 1 45 ? -3.143 5.207 16.078 1 94.5 45 GLU B O 1
ATOM 1485 N N . PRO B 1 46 ? -3.541 7.418 16.031 1 97.5 46 PRO B N 1
ATOM 1486 C CA . PRO B 1 46 ? -4.348 8.633 15.922 1 97.5 46 PRO B CA 1
ATOM 1487 C C . PRO B 1 46 ? -4.926 8.836 14.523 1 97.5 46 PRO B C 1
ATOM 1489 O O . PRO B 1 46 ? -4.438 8.25 13.562 1 97.5 46 PRO B O 1
ATOM 1492 N N . THR B 1 47 ? -5.992 9.609 14.414 1 96.94 47 THR B N 1
ATOM 1493 C CA . THR B 1 47 ? -6.52 10.008 13.109 1 96.94 47 THR B CA 1
ATOM 1494 C C . THR B 1 47 ? -5.551 10.938 12.391 1 96.94 47 THR B C 1
ATOM 1496 O O . THR B 1 47 ? -4.625 11.477 13.008 1 96.94 47 THR B O 1
ATOM 1499 N N . VAL B 1 48 ? -5.766 11.109 11.188 1 98.19 48 VAL B N 1
ATOM 1500 C CA . VAL B 1 48 ? -4.961 12.016 10.375 1 98.19 48 VAL B CA 1
ATOM 1501 C C . VAL B 1 48 ? -5.023 13.422 10.961 1 98.19 48 VAL B C 1
ATOM 1503 O O . VAL B 1 48 ? -3.992 14.086 11.102 1 98.19 48 VAL B O 1
ATOM 1506 N N . GLN B 1 49 ? -6.234 13.898 11.305 1 98 49 GLN B N 1
ATOM 1507 C CA . GLN B 1 49 ? -6.434 15.242 11.836 1 98 49 GLN B CA 1
ATOM 1508 C C . GLN B 1 49 ? -5.711 15.414 13.172 1 98 49 GLN B C 1
ATOM 1510 O O . GLN B 1 49 ? -5.082 16.438 13.414 1 98 49 GLN B O 1
ATOM 1515 N N . GLU B 1 50 ? -5.793 14.406 14 1 98.06 50 GLU B N 1
ATOM 1516 C CA . GLU B 1 50 ? -5.102 14.453 15.289 1 98.06 50 GLU B CA 1
ATOM 1517 C C . GLU B 1 50 ? -3.59 14.516 15.102 1 98.06 50 GLU B C 1
ATOM 1519 O O . GLU B 1 50 ? -2.902 15.242 15.828 1 98.06 50 GLU B O 1
ATOM 1524 N N . ALA B 1 51 ? -3.059 13.734 14.172 1 98.69 51 ALA B N 1
ATOM 1525 C CA . ALA B 1 51 ? -1.626 13.734 13.891 1 98.69 51 ALA B CA 1
ATOM 1526 C C . ALA B 1 51 ? -1.165 15.102 13.391 1 98.69 51 ALA B C 1
ATOM 1528 O O . ALA B 1 51 ? -0.092 15.578 13.766 1 98.69 51 ALA B O 1
ATOM 1529 N N . VAL B 1 52 ? -1.951 15.703 12.539 1 98.69 52 VAL B N 1
ATOM 1530 C CA . VAL B 1 52 ? -1.625 17.016 12 1 98.69 52 VAL B CA 1
ATOM 1531 C C . VAL B 1 52 ? -1.634 18.047 13.133 1 98.69 52 VAL B C 1
ATOM 1533 O O . VAL B 1 52 ? -0.747 18.906 13.203 1 98.69 52 VAL B O 1
ATOM 1536 N N . LYS B 1 53 ? -2.635 18.031 13.984 1 98.44 53 LYS B N 1
ATOM 1537 C CA . LYS B 1 53 ? -2.695 18.938 15.133 1 98.44 53 LYS B CA 1
ATOM 1538 C C . LYS B 1 53 ? -1.459 18.797 16.016 1 98.44 53 LYS B C 1
ATOM 1540 O O . LYS B 1 53 ? -0.884 19.797 16.453 1 98.44 53 LYS B O 1
ATOM 1545 N N . LYS B 1 54 ? -1.101 17.562 16.234 1 98.56 54 LYS B N 1
ATOM 1546 C CA . LYS B 1 54 ? 0.091 17.312 17.031 1 98.56 54 LYS B CA 1
ATOM 1547 C C . LYS B 1 54 ? 1.335 17.906 16.391 1 98.56 54 LYS B C 1
ATOM 1549 O O . LYS B 1 54 ? 2.166 18.516 17.062 1 98.56 54 LYS B O 1
ATOM 1554 N N . ALA B 1 55 ? 1.485 17.656 15.102 1 98.56 55 ALA B N 1
ATOM 1555 C CA . ALA B 1 55 ? 2.613 18.219 14.359 1 98.56 55 ALA B CA 1
ATOM 1556 C C . ALA B 1 55 ? 2.635 19.75 14.469 1 98.56 55 ALA B C 1
ATOM 1558 O O . ALA B 1 55 ? 3.703 20.344 14.594 1 98.56 55 ALA B O 1
ATOM 1559 N N . ALA B 1 56 ? 1.534 20.359 14.453 1 98 56 ALA B N 1
ATOM 1560 C CA . ALA B 1 56 ? 1.411 21.812 14.508 1 98 56 ALA B CA 1
ATOM 1561 C C . ALA B 1 56 ? 1.89 22.359 15.852 1 98 56 ALA B C 1
ATOM 1563 O O . ALA B 1 56 ? 2.35 23.5 15.945 1 98 56 ALA B O 1
ATOM 1564 N N . GLU B 1 57 ? 1.727 21.562 16.875 1 97.62 57 GLU B N 1
ATOM 1565 C CA . GLU B 1 57 ? 2.133 21.969 18.203 1 97.62 57 GLU B CA 1
ATOM 1566 C C . GLU B 1 57 ? 3.631 22.266 18.266 1 97.62 57 GLU B C 1
ATOM 1568 O O . GLU B 1 57 ? 4.109 22.906 19.203 1 97.62 57 GLU B O 1
ATOM 1573 N N . SER B 1 58 ? 4.363 21.781 17.266 1 96.5 58 SER B N 1
ATOM 1574 C CA . SER B 1 58 ? 5.805 22.016 17.234 1 96.5 58 SER B CA 1
ATOM 1575 C C . SER B 1 58 ? 6.125 23.453 16.828 1 96.5 58 SER B C 1
ATOM 1577 O O . SER B 1 58 ? 7.281 23.875 16.891 1 96.5 58 SER B O 1
ATOM 1579 N N . GLY B 1 59 ? 5.141 24.141 16.344 1 96 59 GLY B N 1
ATOM 1580 C CA . GLY B 1 59 ? 5.305 25.562 16.062 1 96 59 GLY B CA 1
ATOM 1581 C C . GLY B 1 59 ? 5.832 25.844 14.672 1 96 59 GLY B C 1
ATOM 1582 O O . GLY B 1 59 ? 6.285 26.953 14.383 1 96 59 GLY B O 1
ATOM 1583 N N . VAL B 1 60 ? 5.789 24.875 13.82 1 96 60 VAL B N 1
ATOM 1584 C CA . VAL B 1 60 ? 6.293 25.047 12.461 1 96 60 VAL B CA 1
ATOM 1585 C C . VAL B 1 60 ? 5.277 25.812 11.617 1 96 60 VAL B C 1
ATOM 1587 O O . VAL B 1 60 ? 4.09 25.844 11.938 1 96 60 VAL B O 1
ATOM 1590 N N . ASP B 1 61 ? 5.777 26.344 10.531 1 96.94 61 ASP B N 1
ATOM 1591 C CA . ASP B 1 61 ? 4.91 27.078 9.617 1 96.94 61 ASP B CA 1
ATOM 1592 C C . ASP B 1 61 ? 4.352 26.156 8.539 1 96.94 61 ASP B C 1
ATOM 1594 O O . ASP B 1 61 ? 3.383 26.5 7.859 1 96.94 61 ASP B O 1
ATOM 1598 N N . LYS B 1 62 ? 5.047 25.031 8.359 1 98.12 62 LYS B N 1
ATOM 1599 C CA . LYS B 1 62 ? 4.656 24.125 7.285 1 98.12 62 LYS B CA 1
ATOM 1600 C C . LYS B 1 62 ? 4.617 22.688 7.77 1 98.12 62 LYS B C 1
ATOM 1602 O O . LYS B 1 62 ? 5.5 22.25 8.508 1 98.12 62 LYS B O 1
ATOM 1607 N N . ILE B 1 63 ? 3.586 22 7.355 1 98.75 63 ILE B N 1
ATOM 1608 C CA . ILE B 1 63 ? 3.428 20.562 7.613 1 98.75 63 ILE B CA 1
ATOM 1609 C C . ILE B 1 63 ? 3.258 19.828 6.289 1 98.75 63 ILE B C 1
ATOM 1611 O O . ILE B 1 63 ? 2.352 20.125 5.512 1 98.75 63 ILE B O 1
ATOM 1615 N N . VAL B 1 64 ? 4.141 18.938 5.996 1 98.88 64 VAL B N 1
ATOM 1616 C CA . VAL B 1 64 ? 4 18.078 4.816 1 98.88 64 VAL B CA 1
ATOM 1617 C C . VAL B 1 64 ? 3.309 16.781 5.199 1 98.88 64 VAL B C 1
ATOM 1619 O O . VAL B 1 64 ? 3.76 16.062 6.102 1 98.88 64 VAL B O 1
ATOM 1622 N N . VAL B 1 65 ? 2.191 16.531 4.578 1 98.94 65 VAL B N 1
ATOM 1623 C CA . VAL B 1 65 ? 1.446 15.289 4.777 1 98.94 65 VAL B CA 1
ATOM 1624 C C . VAL B 1 65 ? 1.716 14.336 3.619 1 98.94 65 VAL B C 1
ATOM 1626 O O . VAL B 1 65 ? 1.467 14.672 2.459 1 98.94 65 VAL B O 1
ATOM 1629 N N . VAL B 1 66 ? 2.195 13.188 3.93 1 98.88 66 VAL B N 1
ATOM 1630 C CA . VAL B 1 66 ? 2.58 12.219 2.912 1 98.88 66 VAL B CA 1
ATOM 1631 C C . VAL B 1 66 ? 1.74 10.953 3.062 1 98.88 66 VAL B C 1
ATOM 1633 O O . VAL B 1 66 ? 1.828 10.258 4.078 1 98.88 66 VAL B O 1
ATOM 1636 N N . PRO B 1 67 ? 0.914 10.609 2.08 1 98.75 67 PRO B N 1
ATOM 1637 C CA . PRO B 1 67 ? 0.274 9.297 2.111 1 98.75 67 PRO B CA 1
ATOM 1638 C C . PRO B 1 67 ? 1.261 8.156 1.882 1 98.75 67 PRO B C 1
ATOM 1640 O O . PRO B 1 67 ? 1.88 8.07 0.817 1 98.75 67 PRO B O 1
ATOM 1643 N N . VAL B 1 68 ? 1.395 7.281 2.855 1 98.62 68 VAL B N 1
ATOM 1644 C CA . VAL B 1 68 ? 2.234 6.102 2.686 1 98.62 68 VAL B CA 1
ATOM 1645 C C . VAL B 1 68 ? 1.418 4.973 2.057 1 98.62 68 VAL B C 1
ATOM 1647 O O . VAL B 1 68 ? 1.179 3.943 2.691 1 98.62 68 VAL B O 1
ATOM 1650 N N . PHE B 1 69 ? 1.017 5.203 0.888 1 97.06 69 PHE B N 1
ATOM 1651 C CA . PHE B 1 69 ? 0.284 4.324 -0.017 1 97.06 69 PHE B CA 1
ATOM 1652 C C . PHE B 1 69 ? 1.084 4.07 -1.288 1 97.06 69 PHE B C 1
ATOM 1654 O O . PHE B 1 69 ? 1.876 4.914 -1.711 1 97.06 69 PHE B O 1
ATOM 1661 N N . LEU B 1 70 ? 0.827 2.934 -1.825 1 97.25 70 LEU B N 1
ATOM 1662 C CA . LEU B 1 70 ? 1.539 2.621 -3.059 1 97.25 70 LEU B CA 1
ATOM 1663 C C . LEU B 1 70 ? 1.09 3.537 -4.191 1 97.25 70 LEU B C 1
ATOM 1665 O O . LEU B 1 70 ? 1.913 4 -4.984 1 97.25 70 LEU B O 1
ATOM 1669 N N . ALA B 1 71 ? -0.2 3.768 -4.273 1 96.44 71 ALA B N 1
ATOM 1670 C CA . ALA B 1 71 ? -0.798 4.523 -5.371 1 96.44 71 ALA B CA 1
ATOM 1671 C C . ALA B 1 71 ? -1.964 5.379 -4.875 1 96.44 71 ALA B C 1
ATOM 1673 O O . ALA B 1 71 ? -2.479 5.16 -3.777 1 96.44 71 ALA B O 1
ATOM 1674 N N . HIS B 1 72 ? -2.35 6.336 -5.746 1 95.12 72 HIS B N 1
ATOM 1675 C CA . HIS B 1 72 ? -3.574 7.082 -5.48 1 95.12 72 HIS B CA 1
ATOM 1676 C C . HIS B 1 72 ? -4.797 6.172 -5.547 1 95.12 72 HIS B C 1
ATOM 1678 O O . HIS B 1 72 ? -4.832 5.227 -6.34 1 95.12 72 HIS B O 1
ATOM 1684 N N . GLY B 1 73 ? -5.719 6.398 -4.719 1 91.62 73 GLY B N 1
ATOM 1685 C CA . GLY B 1 73 ? -7.074 5.875 -4.719 1 91.62 73 GLY B CA 1
ATOM 1686 C C . GLY B 1 73 ? -8.094 6.855 -4.172 1 91.62 73 GLY B C 1
ATOM 1687 O O . GLY B 1 73 ? -7.852 8.062 -4.152 1 91.62 73 GLY B O 1
ATOM 1688 N N . VAL B 1 74 ? -9.172 6.359 -3.764 1 89.12 74 VAL B N 1
ATOM 1689 C CA . VAL B 1 74 ? -10.25 7.203 -3.252 1 89.12 74 VAL B CA 1
ATOM 1690 C C . VAL B 1 74 ? -9.789 7.906 -1.977 1 89.12 74 VAL B C 1
ATOM 1692 O O . VAL B 1 74 ? -10.008 9.109 -1.814 1 89.12 74 VAL B O 1
ATOM 1695 N N . HIS B 1 75 ? -9.094 7.223 -1.11 1 92.44 75 HIS B N 1
ATOM 1696 C CA . HIS B 1 75 ? -8.641 7.809 0.146 1 92.44 75 HIS B CA 1
ATOM 1697 C C . HIS B 1 75 ? -7.656 8.945 -0.1 1 92.44 75 HIS B C 1
ATOM 1699 O O . HIS B 1 75 ? -7.758 10.008 0.514 1 92.44 75 HIS B O 1
ATOM 1705 N N . THR B 1 76 ? -6.766 8.766 -1.015 1 95.31 76 THR B N 1
ATOM 1706 C CA . THR B 1 76 ? -5.695 9.734 -1.199 1 95.31 76 THR B CA 1
ATOM 1707 C C . THR B 1 76 ? -6.16 10.891 -2.08 1 95.31 76 THR B C 1
ATOM 1709 O O . THR B 1 76 ? -5.652 12.008 -1.966 1 95.31 76 THR B O 1
ATOM 1712 N N . LYS B 1 77 ? -7.18 10.641 -2.896 1 94.81 77 LYS B N 1
ATOM 1713 C CA . LYS B 1 77 ? -7.609 11.68 -3.83 1 94.81 77 LYS B CA 1
ATOM 1714 C C . LYS B 1 77 ? -8.805 12.453 -3.279 1 94.81 77 LYS B C 1
ATOM 1716 O O . LYS B 1 77 ? -9.086 13.57 -3.729 1 94.81 77 LYS B O 1
ATOM 1721 N N . ARG B 1 78 ? -9.477 11.875 -2.287 1 93 78 ARG B N 1
ATOM 1722 C CA . ARG B 1 78 ? -10.711 12.5 -1.812 1 93 78 ARG B CA 1
ATOM 1723 C C . ARG B 1 78 ? -10.695 12.641 -0.294 1 93 78 ARG B C 1
ATOM 1725 O O . ARG B 1 78 ? -10.695 13.758 0.23 1 93 78 ARG B O 1
ATOM 1732 N N . ASP B 1 79 ? -10.586 11.531 0.42 1 94.19 79 ASP B N 1
ATOM 1733 C CA . ASP B 1 79 ? -10.828 11.523 1.859 1 94.19 79 ASP B CA 1
ATOM 1734 C C . ASP B 1 79 ? -9.75 12.312 2.602 1 94.19 79 ASP B C 1
ATOM 1736 O O . ASP B 1 79 ? -10.062 13.172 3.434 1 94.19 79 ASP B O 1
ATOM 1740 N N . ILE B 1 80 ? -8.531 12.07 2.262 1 96.81 80 ILE B N 1
ATOM 1741 C CA . ILE B 1 80 ? -7.438 12.719 2.977 1 96.81 80 ILE B CA 1
ATOM 1742 C C . ILE B 1 80 ? -7.438 14.219 2.678 1 96.81 80 ILE B C 1
ATOM 1744 O O . ILE B 1 80 ? -7.383 15.039 3.594 1 96.81 80 ILE B O 1
ATOM 1748 N N . PRO B 1 81 ? -7.555 14.586 1.415 1 96.75 81 PRO B N 1
ATOM 1749 C CA . PRO B 1 81 ? -7.641 16.016 1.142 1 96.75 81 PRO B CA 1
ATOM 1750 C C . PRO B 1 81 ? -8.773 16.703 1.907 1 96.75 81 PRO B C 1
ATOM 1752 O O . PRO B 1 81 ? -8.586 17.781 2.461 1 96.75 81 PRO B O 1
ATOM 1755 N N . LYS B 1 82 ? -9.914 16.094 2.059 1 94.38 82 LYS B N 1
ATOM 1756 C CA . LYS B 1 82 ? -11.039 16.672 2.803 1 94.38 82 LYS B CA 1
ATOM 1757 C C . LYS B 1 82 ? -10.695 16.812 4.285 1 94.38 82 LYS B C 1
ATOM 1759 O O . LYS B 1 82 ? -11.008 17.828 4.902 1 94.38 82 LYS B O 1
ATOM 1764 N N . MET B 1 83 ? -10.031 15.828 4.824 1 96.38 83 MET B N 1
ATOM 1765 C CA . MET B 1 83 ? -9.617 15.852 6.223 1 96.38 83 MET B CA 1
ATOM 1766 C C . MET B 1 83 ? -8.648 17 6.484 1 96.38 83 MET B C 1
ATOM 1768 O O . MET B 1 83 ? -8.609 17.547 7.59 1 96.38 83 MET B O 1
ATOM 1772 N N . LEU B 1 84 ? -7.918 17.344 5.426 1 97.69 84 LEU B N 1
ATOM 1773 C CA . LEU B 1 84 ? -6.871 18.359 5.555 1 97.69 84 LEU B CA 1
ATOM 1774 C C . LEU B 1 84 ? -7.41 19.734 5.199 1 97.69 84 LEU B C 1
ATOM 1776 O O . LEU B 1 84 ? -6.688 20.734 5.293 1 97.69 84 LEU B O 1
ATOM 1780 N N . GLY B 1 85 ? -8.688 19.797 4.754 1 95.12 85 GLY B N 1
ATOM 1781 C CA . GLY B 1 85 ? -9.273 21.062 4.336 1 95.12 85 GLY B CA 1
ATOM 1782 C C . GLY B 1 85 ? -8.836 21.5 2.951 1 95.12 85 GLY B C 1
ATOM 1783 O O . GLY B 1 85 ? -8.836 22.688 2.641 1 95.12 85 GLY B O 1
ATOM 1784 N N . LEU B 1 86 ? -8.391 20.531 2.191 1 95.5 86 LEU B N 1
ATOM 1785 C CA . LEU B 1 86 ? -7.957 20.797 0.824 1 95.5 86 LEU B CA 1
ATOM 1786 C C . LEU B 1 86 ? -9.039 20.391 -0.176 1 95.5 86 LEU B C 1
ATOM 1788 O O . LEU B 1 86 ? -9.961 19.641 0.165 1 95.5 86 LEU B O 1
ATOM 1792 N N . GLU B 1 87 ? -8.922 20.875 -1.346 1 92.44 87 GLU B N 1
ATOM 1793 C CA . GLU B 1 87 ? -9.836 20.484 -2.41 1 92.44 87 GLU B CA 1
ATOM 1794 C C . GLU B 1 87 ? -9.539 19.062 -2.904 1 92.44 87 GLU B C 1
ATOM 1796 O O . GLU B 1 87 ? -8.406 18.766 -3.301 1 92.44 87 GLU B O 1
ATOM 1801 N N . PRO B 1 88 ? -10.562 18.234 -2.875 1 91.5 88 PRO B N 1
ATOM 1802 C CA . PRO B 1 88 ? -10.328 16.891 -3.381 1 91.5 88 PRO B CA 1
ATOM 1803 C C . PRO B 1 88 ? -10.117 16.844 -4.891 1 91.5 88 PRO B C 1
ATOM 1805 O O . PRO B 1 88 ? -10.641 17.703 -5.617 1 91.5 88 PRO B O 1
ATOM 1808 N N . GLU B 1 89 ? -9.305 15.93 -5.277 1 86.62 89 GLU B N 1
ATOM 1809 C CA . GLU B 1 89 ? -9.031 15.773 -6.703 1 86.62 89 GLU B CA 1
ATOM 1810 C C . GLU B 1 89 ? -10.008 14.789 -7.344 1 86.62 89 GLU B C 1
ATOM 1812 O O . GLU B 1 89 ? -10.062 14.672 -8.57 1 86.62 89 GLU B O 1
ATOM 1817 N N . TRP B 1 90 ? -10.766 14.039 -6.562 1 79.81 90 TRP B N 1
ATOM 1818 C CA . TRP B 1 90 ? -11.805 13.109 -7.008 1 79.81 90 TRP B CA 1
ATOM 1819 C C . TRP B 1 90 ? -13.055 13.25 -6.148 1 79.81 90 TRP B C 1
ATOM 1821 O O . TRP B 1 90 ? -12.977 13.25 -4.918 1 79.81 90 TRP B O 1
ATOM 1831 N N . ASP B 1 91 ? -14.211 13.695 -6.645 1 71.56 91 ASP B N 1
ATOM 1832 C CA . ASP B 1 91 ? -15.453 13.789 -5.879 1 71.56 91 ASP B CA 1
ATOM 1833 C C . ASP B 1 91 ? -16.562 12.961 -6.535 1 71.56 91 ASP B C 1
ATOM 1835 O O . ASP B 1 91 ? -16.75 13.031 -7.75 1 71.56 91 ASP B O 1
ATOM 1839 N N . ASP B 1 92 ? -16.656 11.734 -6.184 1 60.69 92 ASP B N 1
ATOM 1840 C CA . ASP B 1 92 ? -17.656 10.875 -6.801 1 60.69 92 ASP B CA 1
ATOM 1841 C C . ASP B 1 92 ? -18.969 11.633 -7.027 1 60.69 92 ASP B C 1
ATOM 1843 O O . ASP B 1 92 ? -20 11.023 -7.336 1 60.69 92 ASP B O 1
ATOM 1847 N N . ASP B 1 93 ? -19.219 12.969 -6.746 1 51.62 93 ASP B N 1
ATOM 1848 C CA . ASP B 1 93 ? -20.625 13.328 -6.82 1 51.62 93 ASP B CA 1
ATOM 1849 C C . ASP B 1 93 ? -21.312 12.648 -8.008 1 51.62 93 ASP B C 1
ATOM 1851 O O . ASP B 1 93 ? -22.531 12.5 -8.023 1 51.62 93 ASP B O 1
ATOM 1855 N N . GLU B 1 94 ? -20.844 13.195 -9.289 1 46.62 94 GLU B N 1
ATOM 1856 C CA . GLU B 1 94 ? -21.906 13.25 -10.289 1 46.62 94 GLU B CA 1
ATOM 1857 C C . GLU B 1 94 ? -22.562 11.883 -10.461 1 46.62 94 GLU B C 1
ATOM 1859 O O . GLU B 1 94 ? -23.781 11.742 -10.258 1 46.62 94 GLU B O 1
ATOM 1864 N N . ASP B 1 95 ? -22.297 11.156 -11.711 1 41.91 95 ASP B N 1
ATOM 1865 C CA . ASP B 1 95 ? -23.266 10.336 -12.445 1 41.91 95 ASP B CA 1
ATOM 1866 C C . ASP B 1 95 ? -23.484 9 -11.742 1 41.91 95 ASP B C 1
ATOM 1868 O O . ASP B 1 95 ? -24.312 8.195 -12.18 1 41.91 95 ASP B O 1
ATOM 1872 N N . ASP B 1 96 ? -22.453 8.242 -11.375 1 44.38 96 ASP B N 1
ATOM 1873 C CA . ASP B 1 96 ? -22.891 6.855 -11.312 1 44.38 96 ASP B CA 1
ATOM 1874 C C . ASP B 1 96 ? -23.766 6.613 -10.094 1 44.38 96 ASP B C 1
ATOM 1876 O O . ASP B 1 96 ? -23.359 6.844 -8.953 1 44.38 96 ASP B O 1
ATOM 1880 N N . HIS B 1 97 ? -25.109 6.691 -10.18 1 39.5 97 HIS B N 1
ATOM 1881 C CA . HIS B 1 97 ? -26.281 6.215 -9.469 1 39.5 97 HIS B CA 1
ATOM 1882 C C . HIS B 1 97 ? -25.953 4.996 -8.617 1 39.5 97 HIS B C 1
ATOM 1884 O O . HIS B 1 97 ? -26.844 4.445 -7.945 1 39.5 97 HIS B O 1
ATOM 1890 N N . ASP B 1 98 ? -25.172 4.066 -9.133 1 43.88 98 ASP B N 1
ATOM 1891 C CA . ASP B 1 98 ? -25.172 2.834 -8.352 1 43.88 98 ASP B CA 1
ATOM 1892 C C . ASP B 1 98 ? -24.672 3.08 -6.934 1 43.88 98 ASP B C 1
ATOM 1894 O O . ASP B 1 98 ? -23.672 3.766 -6.734 1 43.8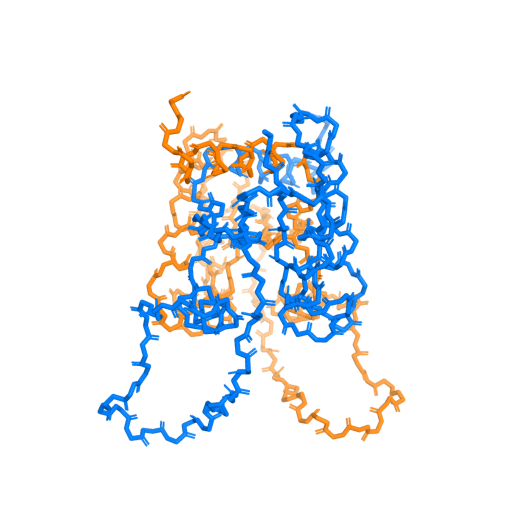8 98 ASP B O 1
ATOM 1898 N N . HIS B 1 99 ? -25.594 3.051 -5.922 1 40.09 99 HIS B N 1
ATOM 1899 C CA . HIS B 1 99 ? -25.766 3.119 -4.473 1 40.09 99 HIS B CA 1
ATOM 1900 C C . HIS B 1 99 ? -24.547 2.578 -3.746 1 40.09 99 HIS B C 1
ATOM 1902 O O . HIS B 1 99 ? -24.656 2.111 -2.609 1 40.09 99 HIS B O 1
ATOM 1908 N N . HIS B 1 100 ? -23.578 2.119 -4.418 1 44.44 100 HIS B N 1
ATOM 1909 C CA . HIS B 1 100 ? -22.719 1.658 -3.342 1 44.44 100 HIS B CA 1
ATOM 1910 C C . HIS B 1 100 ? -22.422 2.783 -2.355 1 44.44 100 HIS B C 1
ATOM 1912 O O . HIS B 1 100 ? -22.016 3.875 -2.758 1 44.44 100 HIS B O 1
ATOM 1918 N N . HIS B 1 101 ? -23.25 2.893 -1.263 1 41.56 101 HIS B N 1
ATOM 1919 C CA . HIS B 1 101 ? -23.141 3.682 -0.041 1 41.56 101 HIS B CA 1
ATOM 1920 C C . HIS B 1 101 ? -21.688 4.098 0.217 1 41.56 101 HIS B C 1
ATOM 1922 O O . HIS B 1 101 ? -20.938 3.373 0.878 1 41.56 101 HIS B O 1
ATOM 1928 N N . HIS B 1 102 ? -21.062 4.531 -0.787 1 47.41 102 HIS B N 1
ATOM 1929 C CA . HIS B 1 102 ? -19.859 5.219 -0.319 1 47.41 102 HIS B CA 1
ATOM 1930 C C . HIS B 1 102 ? -20.203 6.211 0.791 1 47.41 102 HIS B C 1
ATOM 1932 O O . HIS B 1 102 ? -20.953 7.164 0.574 1 47.41 102 HIS B O 1
ATOM 1938 N N . HIS B 1 103 ? -20.406 5.762 1.963 1 48.78 103 HIS B N 1
ATOM 1939 C CA . HIS B 1 103 ? -20.594 6.625 3.125 1 48.78 103 HIS B CA 1
ATOM 1940 C C . HIS B 1 103 ? -19.766 7.902 2.994 1 48.78 103 HIS B C 1
ATOM 1942 O O . HIS B 1 103 ? -18.547 7.852 2.857 1 48.78 103 HIS B O 1
ATOM 1948 N N . HIS B 1 104 ? -20.312 8.82 2.197 1 56.25 104 HIS B N 1
ATOM 1949 C CA . HIS B 1 104 ? -19.781 10.18 2.305 1 56.25 104 HIS B CA 1
ATOM 1950 C C . HIS B 1 104 ? -19.391 10.5 3.74 1 56.25 104 HIS B C 1
ATOM 1952 O O . HIS B 1 104 ? -20.25 10.805 4.574 1 56.25 104 HIS B O 1
ATOM 1958 N N . ARG B 1 105 ? -18.375 9.93 4.148 1 63.22 105 ARG B N 1
ATOM 1959 C CA . ARG B 1 105 ? -17.938 10.305 5.488 1 63.22 105 ARG B CA 1
ATOM 1960 C C . ARG B 1 105 ? -17.641 11.797 5.566 1 63.22 105 ARG B C 1
ATOM 1962 O O . ARG B 1 105 ? -16.953 12.352 4.707 1 63.22 105 ARG B O 1
ATOM 1969 N N . ASP B 1 106 ? -18.562 12.586 6.176 1 77.56 106 ASP B N 1
ATOM 1970 C CA . ASP B 1 106 ? -18.344 14 6.473 1 77.56 106 ASP B CA 1
ATOM 1971 C C . ASP B 1 106 ? -17.141 14.203 7.391 1 77.56 106 ASP B C 1
ATOM 1973 O O . ASP B 1 106 ? -17.141 13.734 8.531 1 77.56 106 ASP B O 1
ATOM 1977 N N . TYR B 1 107 ? -16.062 14.641 6.699 1 85.19 107 TYR B N 1
ATOM 1978 C CA . TYR B 1 107 ? -14.867 14.922 7.488 1 85.19 107 TYR B CA 1
ATOM 1979 C C . TYR B 1 107 ? -14.852 16.375 7.949 1 85.19 107 TYR B C 1
ATOM 1981 O O . TYR B 1 107 ? -15.211 17.281 7.191 1 85.19 107 TYR B O 1
ATOM 1989 N N . THR B 1 108 ? -14.664 16.562 9.211 1 91.75 108 THR B N 1
ATOM 1990 C CA . THR B 1 108 ? -14.352 17.906 9.672 1 91.75 108 THR B CA 1
ATOM 1991 C C . THR B 1 108 ? -12.883 18.234 9.438 1 91.75 108 THR B C 1
ATOM 1993 O O . THR B 1 108 ? -11.992 17.578 10 1 91.75 108 THR B O 1
ATOM 1996 N N . PRO B 1 109 ? -12.641 19.188 8.594 1 94.88 109 PRO B N 1
ATOM 1997 C CA . PRO B 1 109 ? -11.242 19.5 8.281 1 94.88 109 PRO B CA 1
ATOM 1998 C C . PRO B 1 109 ? -10.445 19.922 9.516 1 94.88 109 PRO B C 1
ATOM 2000 O O . PRO B 1 109 ? -11 20.562 10.422 1 94.88 109 PRO B O 1
ATOM 2003 N N . VAL B 1 110 ? -9.18 19.562 9.484 1 97 110 VAL B N 1
ATOM 2004 C CA . VAL B 1 110 ? -8.289 19.969 10.57 1 97 110 VAL B CA 1
ATOM 2005 C C . VAL B 1 110 ? -8.109 21.484 10.539 1 97 110 VAL B C 1
ATOM 2007 O O . VAL B 1 110 ? -8.109 22.094 9.469 1 97 110 VAL B O 1
ATOM 2010 N N . ASP B 1 111 ? -7.996 22.094 11.703 1 95.81 111 ASP B N 1
ATOM 2011 C CA . ASP B 1 111 ? -7.773 23.531 11.828 1 95.81 111 ASP B CA 1
ATOM 2012 C C . ASP B 1 111 ? -6.465 23.828 12.562 1 95.81 111 ASP B C 1
ATOM 2014 O O . ASP B 1 111 ? -6.375 23.641 13.781 1 95.81 111 ASP B O 1
ATOM 2018 N N . VAL B 1 112 ? -5.5 24.219 11.742 1 97.56 112 VAL B N 1
ATOM 2019 C CA . VAL B 1 112 ? -4.188 24.562 12.281 1 97.56 112 VAL B CA 1
ATOM 2020 C C . VAL B 1 112 ? -3.66 25.828 11.602 1 97.56 112 VAL B C 1
ATOM 2022 O O . VAL B 1 112 ? -4.078 26.156 10.484 1 97.56 112 VAL B O 1
ATOM 2025 N N . ASP B 1 113 ? -2.758 26.531 12.195 1 96 113 ASP B N 1
ATOM 2026 C CA . ASP B 1 113 ? -2.213 27.781 11.664 1 96 113 ASP B CA 1
ATOM 2027 C C . ASP B 1 113 ? -1.136 27.5 10.617 1 96 113 ASP B C 1
ATOM 2029 O O . ASP B 1 113 ? -0.896 28.328 9.734 1 96 113 ASP B O 1
ATOM 2033 N N . ALA B 1 114 ? -0.556 26.359 10.625 1 97.62 114 ALA B N 1
ATOM 2034 C CA . ALA B 1 114 ? 0.524 26.016 9.711 1 97.62 114 ALA B CA 1
ATOM 2035 C C . ALA B 1 114 ? -0.016 25.719 8.312 1 97.62 114 ALA B C 1
ATOM 2037 O O . ALA B 1 114 ? -1.136 25.219 8.172 1 97.62 114 ALA B O 1
ATOM 2038 N N . GLU B 1 115 ? 0.728 26.016 7.309 1 98 115 GLU B N 1
ATOM 2039 C CA . GLU B 1 115 ? 0.41 25.609 5.941 1 98 115 GLU B CA 1
ATOM 2040 C C . GLU B 1 115 ? 0.547 24.109 5.77 1 98 115 GLU B C 1
ATOM 2042 O O . GLU B 1 115 ? 1.554 23.516 6.168 1 98 115 GLU B O 1
ATOM 2047 N N . ILE B 1 116 ? -0.446 23.516 5.148 1 98.38 116 ILE B N 1
ATOM 2048 C CA . ILE B 1 116 ? -0.406 22.094 4.891 1 98.38 116 ILE B CA 1
ATOM 2049 C C . ILE B 1 116 ? -0.046 21.844 3.426 1 98.38 116 ILE B C 1
ATOM 2051 O O . ILE B 1 116 ? -0.687 22.375 2.521 1 98.38 116 ILE B O 1
ATOM 2055 N N . VAL B 1 117 ? 0.973 21.062 3.184 1 98.38 117 VAL B N 1
ATOM 2056 C CA . VAL B 1 117 ? 1.386 20.625 1.853 1 98.38 117 VAL B CA 1
ATOM 2057 C C . VAL B 1 117 ? 1.163 19.125 1.705 1 98.38 117 VAL B C 1
ATOM 2059 O O . VAL B 1 117 ? 1.719 18.328 2.469 1 98.38 117 VAL B O 1
ATOM 2062 N N . TYR B 1 118 ? 0.36 18.812 0.749 1 98.5 118 TYR B N 1
ATOM 2063 C CA . TYR B 1 118 ? -0.012 17.422 0.542 1 98.5 118 TYR B CA 1
ATOM 2064 C C . TYR B 1 118 ? 0.85 16.781 -0.54 1 98.5 118 TYR B C 1
ATOM 2066 O O . TYR B 1 118 ? 0.859 17.234 -1.686 1 98.5 118 TYR B O 1
ATOM 2074 N N . ALA B 1 119 ? 1.633 15.742 -0.161 1 98.62 119 ALA B N 1
ATOM 2075 C CA . ALA B 1 119 ? 2.598 15.109 -1.056 1 98.62 119 ALA B CA 1
ATOM 2076 C C . ALA B 1 119 ? 1.957 13.953 -1.822 1 98.62 119 ALA B C 1
ATOM 2078 O O . ALA B 1 119 ? 0.855 13.516 -1.488 1 98.62 119 ALA B O 1
ATOM 2079 N N . GLU B 1 120 ? 2.637 13.469 -2.865 1 98 120 GLU B N 1
ATOM 2080 C CA . GLU B 1 120 ? 2.236 12.305 -3.65 1 98 120 GLU B CA 1
ATOM 2081 C C . GLU B 1 120 ? 2.51 11.008 -2.895 1 98 120 GLU B C 1
ATOM 2083 O O . GLU B 1 120 ? 3.373 10.969 -2.014 1 98 120 GLU B O 1
ATOM 2088 N N . PRO B 1 121 ? 1.771 9.953 -3.189 1 98.44 121 PRO B N 1
ATOM 2089 C CA . PRO B 1 121 ? 2.098 8.648 -2.607 1 98.44 121 PRO B CA 1
ATOM 2090 C C . PRO B 1 121 ? 3.412 8.078 -3.137 1 98.44 121 PRO B C 1
ATOM 2092 O O . PRO B 1 121 ? 4.121 8.75 -3.893 1 98.44 121 PRO B O 1
ATOM 2095 N N . LEU B 1 122 ? 3.781 6.867 -2.785 1 98.56 122 LEU B N 1
ATOM 2096 C CA . LEU B 1 122 ? 5.074 6.266 -3.1 1 98.56 122 LEU B CA 1
ATOM 2097 C C . LEU B 1 122 ? 5.25 6.121 -4.605 1 98.56 122 LEU B C 1
ATOM 2099 O O . LEU B 1 122 ? 6.293 6.492 -5.152 1 98.56 122 LEU B O 1
ATOM 2103 N N . GLY B 1 123 ? 4.227 5.523 -5.246 1 97.81 123 GLY B N 1
ATOM 2104 C CA . GLY B 1 123 ? 4.273 5.371 -6.695 1 97.81 123 GLY B CA 1
ATOM 2105 C C . GLY B 1 123 ? 5.176 4.242 -7.145 1 97.81 123 GLY B C 1
ATOM 2106 O O . GLY B 1 123 ? 5.672 3.469 -6.324 1 97.81 123 GLY B O 1
ATOM 2107 N N . ALA B 1 124 ? 5.316 4.137 -8.422 1 97.94 124 ALA B N 1
ATOM 2108 C CA . ALA B 1 124 ? 6.121 3.074 -9.023 1 97.94 124 ALA B CA 1
ATOM 2109 C C . ALA B 1 124 ? 7.602 3.451 -9.039 1 97.94 124 ALA B C 1
ATOM 2111 O O . ALA B 1 124 ? 8.18 3.682 -10.102 1 97.94 124 ALA B O 1
ATOM 2112 N N . ASP B 1 125 ? 8.195 3.398 -8.008 1 98.31 125 ASP B N 1
ATOM 2113 C CA . ASP B 1 125 ? 9.617 3.717 -7.871 1 98.31 125 ASP B CA 1
ATOM 2114 C C . ASP B 1 125 ? 10.484 2.477 -8.078 1 98.31 125 ASP B C 1
ATOM 2116 O O . ASP B 1 125 ? 10.156 1.395 -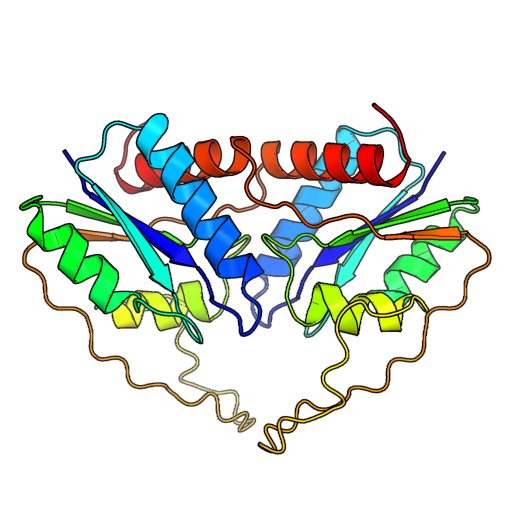7.59 1 98.31 125 ASP B O 1
ATOM 2120 N N . PRO B 1 126 ? 11.578 2.559 -8.82 1 98.62 126 PRO B N 1
ATOM 2121 C CA . PRO B 1 126 ? 12.453 1.397 -9.023 1 98.62 126 PRO B CA 1
ATOM 2122 C C . PRO B 1 126 ? 12.922 0.776 -7.711 1 98.62 126 PRO B C 1
ATOM 2124 O O . PRO B 1 126 ? 13.164 -0.432 -7.648 1 98.62 126 PRO B O 1
ATOM 2127 N N . ARG B 1 127 ? 13.016 1.56 -6.68 1 98.81 127 ARG B N 1
ATOM 2128 C CA . ARG B 1 127 ? 13.422 1.03 -5.383 1 98.81 127 ARG B CA 1
ATOM 2129 C C . ARG B 1 127 ? 12.383 0.052 -4.844 1 98.81 127 ARG B C 1
ATOM 2131 O O . ARG B 1 127 ? 12.727 -0.875 -4.105 1 98.81 127 ARG B O 1
ATOM 2138 N N . ILE B 1 128 ? 11.094 0.228 -5.148 1 98.81 128 ILE B N 1
ATOM 2139 C CA . ILE B 1 128 ? 10.062 -0.727 -4.77 1 98.81 128 ILE B CA 1
ATOM 2140 C C . ILE B 1 128 ? 10.289 -2.053 -5.496 1 98.81 128 ILE B C 1
ATOM 2142 O O . ILE B 1 128 ? 10.133 -3.123 -4.906 1 98.81 128 ILE B O 1
ATOM 2146 N N . ALA B 1 129 ? 10.68 -1.947 -6.789 1 98.81 129 ALA B N 1
ATOM 2147 C CA . ALA B 1 129 ? 10.984 -3.162 -7.543 1 98.81 129 ALA B CA 1
ATOM 2148 C C . ALA B 1 129 ? 12.148 -3.92 -6.914 1 98.81 129 ALA B C 1
ATOM 2150 O O . ALA B 1 129 ? 12.148 -5.152 -6.875 1 98.81 129 ALA B O 1
ATOM 2151 N N . GLU B 1 130 ? 13.133 -3.172 -6.43 1 98.81 130 GLU B N 1
ATOM 2152 C CA . GLU B 1 130 ? 14.25 -3.795 -5.734 1 98.81 130 GLU B CA 1
ATOM 2153 C C . GLU B 1 130 ? 13.781 -4.555 -4.496 1 98.81 130 GLU B C 1
ATOM 2155 O O . GLU B 1 130 ? 14.25 -5.66 -4.223 1 98.81 130 GLU B O 1
ATOM 2160 N N . ILE B 1 131 ? 12.914 -3.98 -3.75 1 98.81 131 ILE B N 1
ATOM 2161 C CA . ILE B 1 131 ? 12.375 -4.621 -2.555 1 98.81 131 ILE B CA 1
ATOM 2162 C C . ILE B 1 131 ? 11.609 -5.879 -2.947 1 98.81 131 ILE B C 1
ATOM 2164 O O . ILE B 1 131 ? 11.719 -6.914 -2.289 1 98.81 131 ILE B O 1
ATOM 2168 N N . VAL B 1 132 ? 10.812 -5.785 -4.031 1 98.81 132 VAL B N 1
ATOM 2169 C CA . VAL B 1 132 ? 10.07 -6.934 -4.531 1 98.81 132 VAL B CA 1
ATOM 2170 C C . VAL B 1 132 ? 11.031 -8.078 -4.855 1 98.81 132 VAL B C 1
ATOM 2172 O O . VAL B 1 132 ? 10.781 -9.227 -4.488 1 98.81 132 VAL B O 1
ATOM 2175 N N . ILE B 1 133 ? 12.125 -7.766 -5.531 1 98.69 133 ILE B N 1
ATOM 2176 C CA . ILE B 1 133 ? 13.109 -8.773 -5.902 1 98.69 133 ILE B CA 1
ATOM 2177 C C . ILE B 1 133 ? 13.727 -9.383 -4.645 1 98.69 133 ILE B C 1
ATOM 2179 O O . ILE B 1 133 ? 13.938 -10.594 -4.578 1 98.69 133 ILE B O 1
ATOM 2183 N N . ASP B 1 134 ? 13.984 -8.547 -3.621 1 98.5 134 ASP B N 1
ATOM 2184 C CA . ASP B 1 134 ? 14.469 -9.07 -2.346 1 98.5 134 ASP B CA 1
ATOM 2185 C C . ASP B 1 134 ? 13.477 -10.055 -1.744 1 98.5 134 ASP B C 1
ATOM 2187 O O . ASP B 1 134 ? 13.867 -11.109 -1.229 1 98.5 134 ASP B O 1
ATOM 2191 N N . ARG B 1 135 ? 12.18 -9.734 -1.801 1 98.56 135 ARG B N 1
ATOM 2192 C CA . ARG B 1 13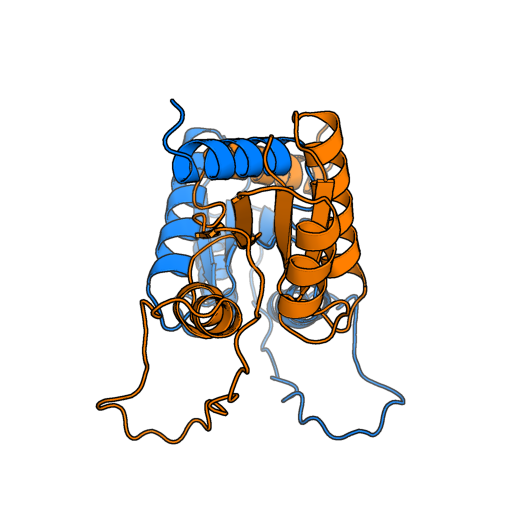5 ? 11.148 -10.602 -1.252 1 98.56 135 ARG B CA 1
ATOM 2193 C C . ARG B 1 135 ? 11.094 -11.93 -2.004 1 98.56 135 ARG B C 1
ATOM 2195 O O . ARG B 1 135 ? 10.859 -12.984 -1.403 1 98.56 135 ARG B O 1
ATOM 2202 N N . ILE B 1 136 ? 11.273 -11.836 -3.332 1 98.5 136 ILE B N 1
ATOM 2203 C CA . ILE B 1 136 ? 11.297 -13.039 -4.156 1 98.5 136 ILE B CA 1
ATOM 2204 C C . ILE B 1 136 ? 12.453 -13.938 -3.732 1 98.5 136 ILE B C 1
ATOM 2206 O O . ILE B 1 136 ? 12.266 -15.133 -3.502 1 98.5 136 ILE B O 1
ATOM 2210 N N . LYS B 1 137 ? 13.617 -13.352 -3.594 1 98.06 137 LYS B N 1
ATOM 2211 C CA . LYS B 1 137 ? 14.797 -14.109 -3.193 1 98.06 137 LYS B CA 1
ATOM 2212 C C . LYS B 1 137 ? 14.609 -14.742 -1.818 1 98.06 137 LYS B C 1
ATOM 2214 O O . LYS B 1 137 ? 14.953 -15.906 -1.609 1 98.06 137 LYS B O 1
ATOM 2219 N N . GLU B 1 138 ? 14.07 -14 -0.893 1 97.94 138 GLU B N 1
ATOM 2220 C CA . GLU B 1 138 ? 13.812 -14.5 0.454 1 97.94 138 GLU B CA 1
ATOM 2221 C C . GLU B 1 138 ? 12.852 -15.68 0.429 1 97.94 138 GLU B C 1
ATOM 2223 O O . GLU B 1 138 ? 13.055 -16.672 1.128 1 97.94 138 GLU B O 1
ATOM 2228 N N . ALA B 1 139 ? 11.773 -15.531 -0.379 1 97.62 139 ALA B N 1
ATOM 2229 C CA . ALA B 1 139 ? 10.766 -16.578 -0.474 1 97.62 139 ALA B CA 1
ATOM 2230 C C . ALA B 1 139 ? 11.352 -17.859 -1.057 1 97.62 139 ALA B C 1
ATOM 2232 O O . ALA B 1 139 ? 10.914 -18.969 -0.721 1 97.62 139 ALA B O 1
ATOM 2233 N N . LEU B 1 140 ? 12.375 -17.703 -1.899 1 97.12 140 LEU B N 1
ATOM 2234 C CA . LEU B 1 140 ? 13.008 -18.844 -2.566 1 97.12 140 LEU B CA 1
ATOM 2235 C C . LEU B 1 140 ? 14.156 -19.391 -1.733 1 97.12 140 LEU B C 1
ATOM 2237 O O . LEU B 1 140 ? 14.781 -20.391 -2.117 1 97.12 140 LEU B O 1
ATOM 2241 N N . GLY B 1 141 ? 14.43 -18.75 -0.6 1 94.69 141 GLY B N 1
ATOM 2242 C CA . GLY B 1 141 ? 15.508 -19.203 0.26 1 94.69 141 GLY B CA 1
ATOM 2243 C C . GLY B 1 141 ? 16.875 -18.781 -0.236 1 94.69 141 GLY B C 1
ATOM 2244 O O . GLY B 1 141 ? 17.875 -19.438 0.059 1 94.69 141 GLY B O 1
ATOM 2245 N N . GLU B 1 142 ? 16.844 -17.719 -1.071 1 85.62 142 GLU B N 1
ATOM 2246 C CA . GLU B 1 142 ? 18.109 -17.219 -1.607 1 85.62 142 GLU B CA 1
ATOM 2247 C C . GLU B 1 142 ? 18.625 -16.031 -0.794 1 85.62 142 GLU B C 1
ATOM 2249 O O . GLU B 1 142 ? 17.828 -15.258 -0.261 1 85.62 142 GLU B O 1
ATOM 2254 N N . GLU B 1 143 ? 20 -16.062 -0.329 1 68.62 143 GLU B N 1
ATOM 2255 C CA . GLU B 1 143 ? 20.594 -14.938 0.371 1 68.62 143 GLU B CA 1
ATOM 2256 C C . GLU B 1 143 ? 20.984 -13.82 -0.602 1 68.62 143 GLU B C 1
ATOM 2258 O O . GLU B 1 143 ? 21.281 -14.086 -1.77 1 68.62 143 GLU B O 1
#

Sequence (286 aa):
MVAVVLVGHGSRLPYSRQVVEKIAEYVEEMGDFETVEVGFMELCEPTVQEAVKKAAESGVDKIVVVPVFLAHGVHTKRDIPKMLGLEPEWDDDEDDHDHHHHHHRDYTPVDVDAEIVYAEPLGADPRIAEIVIDRIKEALGEEMVAVVLVGHGSRLPYSRQVVEKIAEYVEEMGDFETVEVGFMELCEPTVQEAVKKAAESGVDKIVVVPVFLAHGVHTKRDIPKMLGLEPEWDDDEDDHDHHHHHHRDYTPVDVDAEIVYAEPLGADPRIAEIVIDRIKEALGEE

Nearest PDB structures (foldseek):
  6m26-assembly1_B  TM=9.086E-01  e=5.548E-15  Methanocaldococcus jannaschii DSM 2661
  6m2f-assembly1_A  TM=9.144E-01  e=2.794E-14  Methanocaldococcus jannaschii DSM 2661
  6m27-assembly1_B  TM=9.162E-01  e=4.999E-14  Methanocaldococcus jannaschii DSM 2661
  6m2e-assembly1_B  TM=9.116E-01  e=4.393E-14  Methanocaldococcus jannaschii DSM 2661
  6m2a-assembly1_B  TM=8.854E-01  e=1.944E-13  Methanocaldococcus jannaschii DSM 2661

pLDDT: mean 91.03, std 15.18, range [39.5, 98.94]

Radius of gyration: 19.56 Å; Cα contacts (8 Å, |Δi|>4): 595; chains: 2; bounding box: 47×56×38 Å

Foldseek 3Di:
DEEEEEEWADDCDCVRVVVSVVVQVVCVVVDDHLYYFYAHCDPDDDHSLVRVVVRLVSVDQEYEYEYQDAADDCCLQPVNCQQQVHDGNDDPPDDDPPPPCPVPPNHDHHDHNHHYHYDGYPYDDVVVVVVVVVVVCVVVVHD/DEEEEEEWADDCDCVRVVVSVVVQVVCVVVDDHLYYFYAHCDPDDDHSLVRVVVRLVSVDQEYEYEYQDAADDCCLQPVNCQQQVHDGNDDPPDDDPPPPCPVPPDHDHHDHNHHYHYDGYPYDDVVVVVVVVVVVCVVVVHD

InterPro domains:
  IPR002762 Sirohydrochlorin cobaltochelatase CbiX-like [PF01903] (9-133)
  IPR023652 Sirohydrochlorin cobaltochelatase [MF_00785] (1-139)
  IPR050963 Sirohydrochlorin Cobaltochelatase/CbiX [PTHR33542] (3-138)